Protein AF-A0A7S3KFM3-F1 (afdb_monomer_lite)

Structure (mmCIF, N/CA/C/O backbone):
data_AF-A0A7S3KFM3-F1
#
_entry.id   AF-A0A7S3KFM3-F1
#
loop_
_atom_site.group_PDB
_atom_site.id
_atom_site.type_symbol
_atom_site.label_atom_id
_atom_site.label_alt_id
_atom_site.label_comp_id
_atom_site.label_asym_id
_atom_site.label_entity_id
_atom_site.label_seq_id
_atom_site.pdbx_PDB_ins_code
_atom_site.Cartn_x
_atom_site.Cartn_y
_atom_site.Cartn_z
_atom_site.occupancy
_atom_site.B_iso_or_equiv
_atom_site.auth_seq_id
_atom_site.auth_comp_id
_atom_site.auth_asym_id
_atom_site.auth_atom_id
_atom_site.pdbx_PDB_model_num
ATOM 1 N N . GLN A 1 1 ? -9.000 -64.599 19.758 1.00 37.72 1 GLN A N 1
ATOM 2 C CA . GLN A 1 1 ? -9.741 -65.311 18.694 1.00 37.72 1 GLN A CA 1
ATOM 3 C C . GLN A 1 1 ? -9.360 -64.684 17.363 1.00 37.72 1 GLN A C 1
ATOM 5 O O . GLN A 1 1 ? -9.411 -63.468 17.264 1.00 37.72 1 GLN A O 1
ATOM 10 N N . ILE A 1 2 ? -8.899 -65.477 16.392 1.00 38.44 2 ILE A N 1
ATOM 11 C CA . ILE A 1 2 ? -8.621 -64.992 15.033 1.00 38.44 2 ILE A CA 1
ATOM 12 C C . ILE A 1 2 ? -9.955 -64.998 14.297 1.00 38.44 2 ILE A C 1
ATOM 14 O O . ILE A 1 2 ? -10.523 -66.058 14.047 1.00 38.44 2 ILE A O 1
ATOM 18 N N . THR A 1 3 ? -10.485 -63.820 14.011 1.00 42.62 3 THR A N 1
ATOM 19 C CA . THR A 1 3 ? -11.721 -63.662 13.252 1.00 42.62 3 THR A CA 1
ATOM 20 C C . THR A 1 3 ? -11.375 -63.531 11.773 1.00 42.62 3 THR A C 1
ATOM 22 O O . THR A 1 3 ? -10.834 -62.515 11.351 1.00 42.62 3 THR A O 1
ATOM 25 N N . ASN A 1 4 ? -11.715 -64.548 10.971 1.00 49.09 4 ASN A N 1
ATOM 26 C CA . ASN A 1 4 ? -11.723 -64.450 9.500 1.00 49.09 4 ASN A CA 1
ATOM 27 C C . ASN A 1 4 ? -12.881 -63.578 8.983 1.00 49.09 4 ASN A C 1
ATOM 29 O O . ASN A 1 4 ? -13.047 -63.391 7.778 1.00 49.09 4 ASN A O 1
ATOM 33 N N . THR A 1 5 ? -13.712 -63.069 9.890 1.00 48.28 5 THR A N 1
ATOM 34 C CA . THR A 1 5 ? -14.791 -62.152 9.568 1.00 48.28 5 THR A CA 1
ATOM 35 C C . THR A 1 5 ? -14.233 -60.736 9.407 1.00 48.28 5 THR A C 1
ATOM 37 O O . THR A 1 5 ? -13.485 -60.270 10.268 1.00 48.28 5 THR A O 1
ATOM 40 N N . PRO A 1 6 ? -14.575 -60.044 8.312 1.00 49.81 6 PRO A N 1
ATOM 41 C CA . PRO A 1 6 ? -14.102 -58.695 8.033 1.00 49.81 6 PRO A CA 1
ATOM 42 C C . PRO A 1 6 ? -14.558 -57.732 9.134 1.00 49.81 6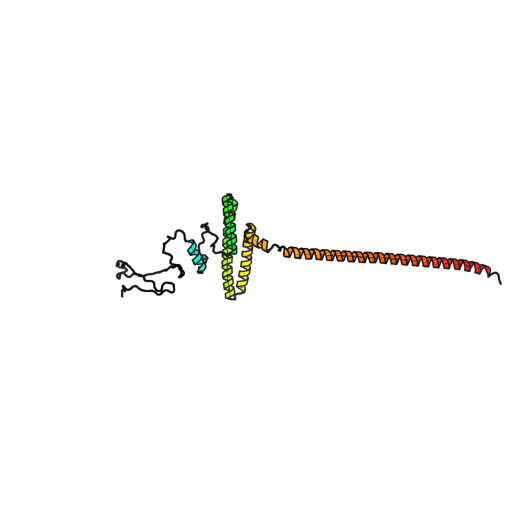 PRO A C 1
ATOM 44 O O . PRO A 1 6 ? -15.751 -57.650 9.422 1.00 49.81 6 PRO A O 1
ATOM 47 N N . ASN A 1 7 ? -13.619 -56.989 9.721 1.00 50.59 7 ASN A N 1
ATOM 48 C CA . ASN A 1 7 ? -13.944 -55.945 10.688 1.00 50.59 7 ASN A CA 1
ATOM 49 C C . ASN A 1 7 ? -14.445 -54.703 9.948 1.00 50.59 7 ASN A C 1
ATOM 51 O O . ASN A 1 7 ? -13.735 -54.140 9.114 1.00 50.59 7 ASN A O 1
ATOM 55 N N . GLN A 1 8 ? -15.678 -54.303 10.252 1.00 48.56 8 GLN A N 1
ATOM 56 C CA . GLN A 1 8 ? -16.280 -53.071 9.756 1.00 48.56 8 GLN A CA 1
ATOM 57 C C . GLN A 1 8 ? -16.021 -51.952 10.762 1.00 48.56 8 GLN A C 1
ATOM 59 O O . GLN A 1 8 ? -16.302 -52.101 11.949 1.00 48.56 8 GLN A O 1
ATOM 64 N N . ILE A 1 9 ? -15.478 -50.837 10.280 1.00 55.28 9 ILE A N 1
ATOM 65 C CA . ILE A 1 9 ? -15.282 -49.622 11.074 1.00 55.28 9 ILE A CA 1
ATOM 66 C C . ILE A 1 9 ? -16.279 -48.587 10.562 1.00 55.28 9 ILE A C 1
ATOM 68 O O . ILE A 1 9 ? -16.374 -48.363 9.353 1.00 55.28 9 ILE A O 1
ATOM 72 N N . ASN A 1 10 ? -17.038 -47.998 11.486 1.00 41.91 10 ASN A N 1
ATOM 73 C CA . ASN A 1 10 ? -18.047 -46.995 11.175 1.00 41.91 10 ASN A CA 1
ATOM 74 C C . ASN A 1 10 ? -17.361 -45.646 10.913 1.00 41.91 10 ASN A C 1
ATOM 76 O O . ASN A 1 10 ? -16.549 -45.199 11.725 1.00 41.91 10 ASN A O 1
ATOM 80 N N . THR A 1 11 ? -17.670 -45.009 9.788 1.00 47.06 11 THR A N 1
ATOM 81 C CA . THR A 1 11 ? -17.074 -43.731 9.380 1.00 47.06 11 THR A CA 1
ATOM 82 C C . THR A 1 11 ? -18.164 -42.692 9.165 1.00 47.06 11 THR A C 1
ATOM 84 O O . THR A 1 11 ? -19.173 -42.974 8.528 1.00 47.06 11 THR A O 1
ATOM 87 N N . PHE A 1 12 ? -17.961 -41.475 9.671 1.00 38.97 12 PHE A N 1
ATOM 88 C CA . PHE A 1 12 ? -18.859 -40.353 9.397 1.00 38.97 12 PHE A CA 1
ATOM 89 C C . PHE A 1 12 ? -18.529 -39.765 8.010 1.00 38.97 12 PHE A C 1
ATOM 91 O O . PHE A 1 12 ? -17.496 -39.123 7.849 1.00 38.97 12 PHE A O 1
ATOM 98 N N . GLY A 1 13 ? -19.371 -40.029 6.999 1.00 57.25 13 GLY A N 1
ATOM 99 C CA . GLY A 1 13 ? -19.191 -39.554 5.614 1.00 57.25 13 GLY A CA 1
ATOM 100 C C . GLY A 1 13 ? -19.872 -40.430 4.545 1.00 57.25 13 GLY A C 1
ATOM 101 O O . GLY A 1 13 ? -20.688 -41.287 4.870 1.00 57.25 13 GLY A O 1
ATOM 102 N N . ILE A 1 14 ? -19.523 -40.231 3.260 1.00 50.22 14 ILE A N 1
ATOM 103 C CA . ILE A 1 14 ? -20.157 -40.825 2.045 1.00 50.22 14 ILE A CA 1
ATOM 104 C C . ILE A 1 14 ? -19.898 -42.352 1.888 1.00 50.22 14 ILE A C 1
ATOM 106 O O . ILE A 1 14 ? -20.209 -42.962 0.871 1.00 50.22 14 ILE A O 1
ATOM 110 N N . GLY A 1 15 ? -19.363 -43.017 2.912 1.00 50.16 15 GLY A N 1
ATOM 111 C CA . GLY A 1 15 ? -19.266 -44.473 2.981 1.00 50.16 15 GLY A CA 1
ATOM 112 C C . GLY A 1 15 ? -19.769 -44.952 4.334 1.00 50.16 15 GLY A C 1
ATOM 113 O O . GLY A 1 15 ? -19.220 -44.568 5.363 1.00 50.16 15 GLY A O 1
ATOM 114 N N . SER A 1 16 ? -20.806 -45.790 4.349 1.00 48.00 16 SER A N 1
ATOM 115 C CA . SER A 1 16 ? -21.387 -46.296 5.602 1.00 48.00 16 SER A CA 1
ATOM 116 C C . SER A 1 16 ? -20.463 -47.278 6.337 1.00 48.00 16 SER A C 1
ATOM 118 O O . SER A 1 16 ? -20.628 -47.495 7.531 1.00 48.00 16 SER A O 1
ATOM 120 N N . TYR A 1 17 ? -19.496 -47.892 5.644 1.00 51.75 17 TYR A N 1
ATOM 121 C CA . TYR A 1 17 ? -18.486 -48.771 6.236 1.00 51.75 17 TYR A CA 1
ATOM 122 C C . TYR A 1 17 ? -17.276 -48.934 5.310 1.00 51.75 17 TYR A C 1
ATOM 124 O O . TYR A 1 17 ? -17.405 -48.953 4.086 1.00 51.75 17 TYR A O 1
ATOM 132 N N . ILE A 1 18 ? -16.100 -49.147 5.901 1.00 58.91 18 ILE A N 1
ATOM 133 C CA . ILE A 1 18 ? -14.891 -49.572 5.184 1.00 58.91 18 ILE A CA 1
ATOM 134 C C . ILE A 1 18 ? -14.640 -51.045 5.489 1.00 58.91 18 ILE A C 1
ATOM 136 O O . ILE A 1 18 ? -14.554 -51.443 6.652 1.00 58.91 18 ILE A O 1
ATOM 140 N N . LYS A 1 19 ? -14.528 -51.865 4.438 1.00 64.50 19 LYS A N 1
ATOM 141 C CA . LYS A 1 19 ? -14.243 -53.299 4.549 1.00 64.50 19 LYS A CA 1
ATOM 142 C C . LYS A 1 19 ? -12.791 -53.570 4.170 1.00 64.50 19 LYS A C 1
ATOM 144 O O . LYS A 1 19 ? -12.432 -53.508 2.999 1.00 64.50 19 LYS A O 1
ATOM 149 N N . ILE A 1 20 ? -11.975 -53.918 5.158 1.00 64.06 20 ILE A N 1
ATOM 150 C CA . ILE A 1 20 ? -10.575 -54.296 4.949 1.00 64.06 20 ILE A CA 1
ATOM 151 C C . ILE A 1 20 ? -10.497 -55.819 4.887 1.00 64.06 20 ILE A C 1
ATOM 153 O O . ILE A 1 20 ? -10.922 -56.506 5.816 1.00 64.06 20 ILE A O 1
ATOM 157 N N . 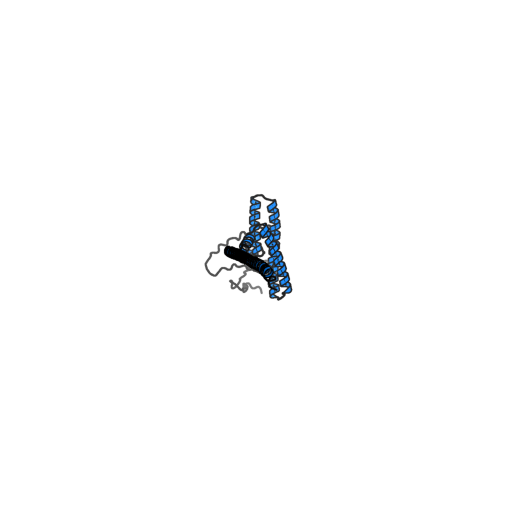VAL A 1 21 ? -9.974 -56.353 3.784 1.00 65.31 21 VAL A N 1
ATOM 158 C CA . VAL A 1 21 ? -9.780 -57.795 3.592 1.00 65.31 21 VAL A CA 1
ATOM 159 C C . VAL A 1 21 ? -8.299 -58.064 3.378 1.00 65.31 21 VAL A C 1
ATOM 161 O O . VAL A 1 21 ? -7.710 -57.600 2.405 1.00 65.31 21 VAL A O 1
ATOM 164 N N . PHE A 1 22 ? -7.696 -58.843 4.271 1.00 67.50 22 PHE A N 1
ATOM 165 C CA . PHE A 1 22 ? -6.339 -59.344 4.079 1.00 67.50 22 PHE A CA 1
ATOM 166 C C . PHE A 1 22 ? -6.397 -60.586 3.189 1.00 67.50 22 PHE A C 1
ATOM 168 O O . PHE A 1 22 ? -6.819 -61.655 3.620 1.00 67.50 22 PHE A O 1
ATOM 175 N N . THR A 1 23 ? -6.004 -60.438 1.925 1.00 66.62 23 THR A N 1
ATOM 176 C CA . THR A 1 23 ? -6.083 -61.507 0.911 1.00 66.62 23 THR A CA 1
ATOM 177 C C . THR A 1 23 ? -5.044 -62.607 1.104 1.00 66.62 23 THR A C 1
ATOM 179 O O . THR A 1 23 ? -5.186 -63.697 0.555 1.00 66.62 23 THR A O 1
ATOM 182 N N . ARG A 1 24 ? -3.990 -62.337 1.880 1.00 66.31 24 ARG A N 1
ATOM 183 C CA . ARG A 1 24 ? -2.930 -63.292 2.204 1.00 66.31 24 ARG A CA 1
ATOM 184 C C . ARG A 1 24 ? -2.600 -63.209 3.685 1.00 66.31 24 ARG A C 1
ATOM 186 O O . ARG A 1 24 ? -2.384 -62.123 4.218 1.00 66.31 24 ARG A O 1
ATOM 193 N N . GLN A 1 25 ? -2.545 -64.365 4.337 1.00 70.81 25 GLN A N 1
ATOM 194 C CA . GLN A 1 25 ? -2.096 -64.460 5.719 1.00 70.81 25 GLN A CA 1
ATOM 195 C C . GLN A 1 25 ? -0.575 -64.236 5.764 1.00 70.81 25 GLN A C 1
ATOM 197 O O . GLN A 1 25 ? 0.137 -64.818 4.941 1.00 70.81 25 GLN A O 1
ATOM 202 N N . PRO A 1 26 ? -0.050 -63.398 6.674 1.00 74.12 26 PRO A N 1
ATOM 203 C CA . PRO A 1 26 ? 1.385 -63.174 6.765 1.00 74.12 26 PRO A CA 1
ATOM 204 C C . PRO A 1 26 ? 2.098 -64.450 7.222 1.00 74.12 26 PRO A C 1
ATOM 206 O O . PRO A 1 26 ? 1.576 -65.231 8.024 1.00 74.12 26 PRO A O 1
ATOM 209 N N . SER A 1 27 ? 3.319 -64.641 6.726 1.00 76.38 27 SER A N 1
ATOM 210 C CA . SER A 1 27 ? 4.168 -65.771 7.091 1.00 76.38 27 SER A CA 1
ATOM 211 C C . SER A 1 27 ? 4.438 -65.777 8.594 1.00 76.38 27 SER A C 1
ATOM 213 O O . SER A 1 27 ? 4.819 -64.759 9.177 1.00 76.38 27 SER A O 1
ATOM 215 N N . LYS A 1 28 ? 4.258 -66.937 9.231 1.00 83.69 28 LYS A N 1
ATOM 216 C CA . LYS A 1 28 ? 4.548 -67.101 10.657 1.00 83.69 28 LYS A CA 1
ATOM 217 C C . LYS A 1 28 ? 6.047 -66.928 10.883 1.00 83.69 28 LYS A C 1
ATOM 219 O O . LYS A 1 28 ? 6.856 -67.610 10.260 1.00 83.69 28 LYS A O 1
ATOM 224 N N . THR A 1 29 ? 6.409 -66.017 11.777 1.00 81.88 29 THR A N 1
ATOM 225 C CA . THR A 1 29 ? 7.798 -65.792 12.196 1.00 81.88 29 THR A CA 1
ATOM 226 C C . THR A 1 29 ? 7.915 -65.999 13.701 1.00 81.88 29 THR A C 1
ATOM 228 O O . THR A 1 29 ? 6.911 -65.975 14.408 1.00 81.88 29 THR A O 1
ATOM 231 N N . ILE A 1 30 ? 9.138 -66.146 14.219 1.00 82.44 30 ILE A N 1
ATOM 232 C CA . ILE A 1 30 ? 9.391 -66.271 15.669 1.00 82.44 30 ILE A CA 1
ATOM 233 C C . ILE A 1 30 ? 8.818 -65.064 16.439 1.00 82.44 30 ILE A C 1
ATOM 235 O O . ILE A 1 30 ? 8.327 -65.213 17.552 1.00 82.44 30 ILE A O 1
ATOM 239 N N . LYS A 1 31 ? 8.816 -63.873 15.819 1.00 77.25 31 LYS A N 1
ATOM 240 C CA . LYS A 1 31 ? 8.268 -62.631 16.391 1.00 77.25 31 LYS A CA 1
ATOM 241 C C . LYS A 1 31 ? 6.751 -62.474 16.209 1.00 77.25 31 LYS A C 1
ATOM 243 O O . LYS A 1 31 ? 6.151 -61.635 16.866 1.00 77.25 31 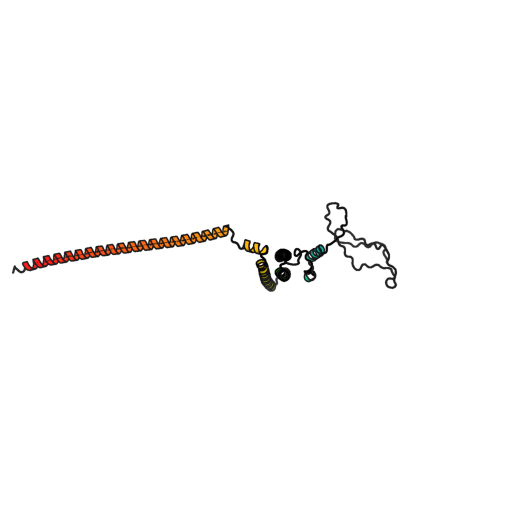LYS A O 1
ATOM 248 N N . ASN A 1 32 ? 6.131 -63.256 15.325 1.00 72.88 32 ASN A N 1
ATOM 249 C CA . ASN A 1 32 ? 4.688 -63.255 15.081 1.00 72.88 32 ASN A CA 1
ATOM 250 C C . ASN A 1 32 ? 4.192 -64.698 14.862 1.00 72.88 32 ASN A C 1
ATOM 252 O O . ASN A 1 32 ? 3.834 -65.078 13.739 1.00 72.88 32 ASN A O 1
ATOM 256 N N . PRO A 1 33 ? 4.197 -65.529 15.922 1.00 75.69 33 PRO A N 1
ATOM 257 C CA . PRO A 1 33 ? 3.875 -66.952 15.817 1.00 75.69 33 PRO A CA 1
ATOM 258 C C . PRO A 1 33 ? 2.413 -67.193 15.403 1.00 75.69 33 PRO A C 1
ATOM 260 O O . PRO A 1 33 ? 2.089 -68.223 14.812 1.00 75.69 33 PRO A O 1
ATOM 263 N N . GLY A 1 34 ? 1.534 -66.220 15.668 1.00 75.38 34 GLY A N 1
ATOM 264 C CA . GLY A 1 34 ? 0.117 -66.261 15.307 1.00 75.38 34 GLY A CA 1
ATOM 265 C C . GLY A 1 34 ? -0.206 -65.789 13.887 1.00 75.38 34 GLY A C 1
ATOM 266 O O . GLY A 1 34 ? -1.362 -65.902 13.487 1.00 75.38 34 GLY A O 1
ATOM 267 N N . GLY A 1 35 ? 0.764 -65.258 13.129 1.00 74.31 35 GLY A N 1
ATOM 268 C CA . GLY A 1 35 ? 0.503 -64.663 11.810 1.00 74.31 35 GLY A CA 1
ATOM 269 C C . GLY A 1 35 ? -0.512 -63.515 11.880 1.00 74.31 35 GLY A C 1
ATOM 270 O O . GLY A 1 35 ? -1.375 -63.388 11.013 1.00 74.31 35 GLY A O 1
ATOM 271 N N . GLN A 1 36 ? -0.461 -62.726 12.954 1.00 74.75 36 GLN A N 1
ATOM 272 C CA . GLN A 1 36 ? -1.374 -61.613 13.192 1.00 74.75 36 GLN A CA 1
ATOM 273 C C . GLN A 1 36 ? -1.032 -60.447 12.264 1.00 74.75 36 GLN A C 1
ATOM 275 O O . GLN A 1 36 ? 0.142 -60.148 12.043 1.00 74.75 36 GLN A O 1
ATOM 280 N N . VAL A 1 37 ? -2.054 -59.773 11.743 1.00 68.00 37 VAL A N 1
ATOM 281 C CA . VAL A 1 37 ? -1.893 -58.530 10.985 1.00 68.00 37 VAL A CA 1
ATOM 282 C C . VAL A 1 37 ? -2.440 -57.395 11.837 1.00 68.00 37 VAL A C 1
ATOM 284 O O . VAL A 1 37 ? -3.587 -57.452 12.275 1.00 68.00 37 VAL A O 1
ATOM 287 N N . GLY A 1 38 ? -1.613 -56.384 12.085 1.00 64.00 38 GLY A N 1
ATOM 288 C CA . GLY A 1 38 ? -2.018 -55.140 12.728 1.00 64.00 38 GLY A CA 1
ATOM 289 C C . GLY A 1 38 ? -1.938 -53.995 11.727 1.00 64.00 38 GLY A C 1
ATOM 290 O O . GLY A 1 38 ? -0.948 -53.870 11.011 1.00 64.00 38 GLY A O 1
ATOM 291 N N . LEU A 1 39 ? -2.973 -53.161 11.676 1.00 64.06 39 LEU A N 1
ATOM 292 C CA . LEU A 1 39 ? -2.930 -51.872 10.990 1.00 64.06 39 LEU A CA 1
ATOM 293 C C . LEU A 1 39 ? -2.499 -50.816 12.007 1.00 64.06 39 LEU A C 1
ATOM 295 O O . LEU A 1 39 ? -3.235 -50.548 12.951 1.00 64.06 39 LEU A O 1
ATOM 299 N N . SER A 1 40 ? -1.308 -50.242 11.833 1.00 54.44 40 SER A N 1
ATOM 300 C CA . SER A 1 40 ? -0.813 -49.161 12.698 1.00 54.44 40 SER A CA 1
ATOM 301 C C . SER A 1 40 ? -1.410 -47.801 12.331 1.00 54.44 40 SER A C 1
ATOM 303 O O . SER A 1 40 ? -1.624 -46.969 13.207 1.00 54.44 40 SER A O 1
ATOM 305 N N . LEU A 1 41 ? -1.700 -47.575 11.047 1.00 53.31 41 LEU A N 1
ATOM 306 C CA . LEU A 1 41 ? -2.315 -46.352 10.545 1.00 53.31 41 LEU A CA 1
ATOM 307 C C . LEU A 1 41 ? -3.108 -46.655 9.267 1.00 53.31 41 LEU A C 1
ATOM 309 O O . LEU A 1 41 ? -2.566 -47.225 8.323 1.00 53.31 41 LEU A O 1
ATOM 313 N N . LEU A 1 42 ? -4.375 -46.240 9.226 1.00 60.22 42 LEU A N 1
ATOM 314 C CA . LEU A 1 42 ? -5.207 -46.238 8.023 1.00 60.22 42 LEU A CA 1
ATOM 315 C C . LEU A 1 42 ? -5.642 -44.797 7.752 1.00 60.22 42 LEU A C 1
ATOM 317 O O . LEU A 1 42 ? -6.392 -44.225 8.539 1.00 60.22 42 LEU A O 1
ATOM 321 N N . ARG A 1 43 ? -5.168 -44.209 6.651 1.00 52.59 43 ARG A N 1
ATOM 322 C CA . ARG A 1 43 ? -5.649 -42.912 6.156 1.00 52.59 43 ARG A CA 1
ATOM 323 C C . ARG A 1 43 ? -6.508 -43.152 4.926 1.00 52.59 43 ARG A C 1
ATOM 325 O O . ARG A 1 43 ? -6.072 -43.825 3.997 1.00 52.59 43 ARG A O 1
ATOM 332 N N . VAL A 1 44 ? -7.724 -42.627 4.953 1.00 54.78 44 VAL A N 1
ATOM 333 C CA . VAL A 1 44 ? -8.711 -42.773 3.883 1.00 54.78 44 VAL A CA 1
ATOM 334 C C . VAL A 1 44 ? -8.913 -41.397 3.279 1.00 54.78 44 VAL A C 1
ATOM 336 O O . VAL A 1 44 ? -9.239 -40.455 3.996 1.00 54.78 44 VAL A O 1
ATOM 339 N N . TRP A 1 45 ? -8.694 -41.290 1.975 1.00 51.16 45 TRP A N 1
ATOM 340 C CA . TRP A 1 45 ? -8.863 -40.058 1.214 1.00 51.16 45 TRP A CA 1
ATOM 341 C C . TRP A 1 45 ? -10.054 -40.235 0.277 1.00 51.16 45 TRP A C 1
ATOM 343 O O . TRP A 1 45 ? -10.250 -41.321 -0.271 1.00 51.16 45 TRP A O 1
ATOM 353 N N . GLY A 1 46 ? -10.858 -39.192 0.100 1.00 48.44 46 GLY A N 1
ATOM 354 C CA . GLY A 1 46 ? -12.009 -39.218 -0.794 1.00 48.44 46 GLY A CA 1
ATOM 355 C C . GLY A 1 46 ? -12.257 -37.844 -1.396 1.00 48.44 46 GLY A C 1
ATOM 356 O O . GLY A 1 46 ? -12.050 -36.829 -0.738 1.00 48.44 46 GLY A O 1
ATOM 357 N N . GLN A 1 47 ? -12.699 -37.826 -2.649 1.00 42.94 47 GLN A N 1
ATOM 358 C CA . GLN A 1 47 ? -13.175 -36.626 -3.326 1.00 42.94 47 GLN A CA 1
ATOM 359 C C . GLN A 1 47 ? -14.691 -36.510 -3.093 1.00 42.94 47 GLN A C 1
ATOM 361 O O . GLN A 1 47 ? -15.394 -37.516 -3.240 1.00 42.94 47 GLN A O 1
ATOM 366 N N . PRO A 1 48 ? -15.234 -35.335 -2.731 1.00 45.09 48 PRO A N 1
ATOM 367 C CA . PRO A 1 48 ? -16.675 -35.145 -2.660 1.00 45.09 48 PRO A CA 1
ATOM 368 C C . PRO A 1 48 ? -17.252 -35.205 -4.078 1.00 45.09 48 PRO A C 1
ATOM 370 O O . PRO A 1 48 ? -17.237 -34.227 -4.821 1.00 45.09 48 PRO A O 1
ATOM 373 N N . LEU A 1 49 ? -17.753 -36.373 -4.470 1.00 46.72 49 LEU A N 1
ATOM 374 C CA . LEU A 1 49 ? -18.564 -36.509 -5.671 1.00 46.72 49 LEU A CA 1
ATOM 375 C C . LEU A 1 49 ? -19.981 -36.088 -5.287 1.00 46.72 49 LEU A C 1
ATOM 377 O O . LEU A 1 49 ? -20.667 -36.782 -4.536 1.00 46.72 49 LEU A O 1
ATOM 381 N N . GLY A 1 50 ? -20.402 -34.906 -5.741 1.00 41.94 50 GLY A N 1
ATOM 382 C CA . GLY A 1 50 ? -21.794 -34.487 -5.612 1.00 41.94 50 GLY A CA 1
ATOM 383 C C . GLY A 1 50 ? -22.706 -35.579 -6.175 1.00 41.94 50 GLY A C 1
ATOM 384 O O . GLY A 1 50 ? -22.398 -36.162 -7.210 1.00 41.94 50 GLY A O 1
ATOM 385 N N . TYR A 1 51 ? -23.823 -35.858 -5.500 1.00 43.53 51 TYR A N 1
ATOM 386 C CA . TYR A 1 51 ? -24.763 -36.954 -5.799 1.00 43.53 51 TYR A CA 1
ATOM 387 C C . TYR A 1 51 ? -25.404 -36.929 -7.203 1.00 43.53 51 TYR A C 1
ATOM 389 O O . TYR A 1 51 ? -26.303 -37.716 -7.485 1.00 43.53 51 TYR A O 1
ATOM 397 N N . ASN A 1 52 ? -24.959 -36.055 -8.104 1.00 44.06 52 ASN A N 1
ATOM 398 C CA . ASN A 1 52 ? -25.555 -35.859 -9.408 1.00 44.06 52 ASN A CA 1
ATOM 399 C C . ASN A 1 52 ? -24.531 -36.055 -10.530 1.00 44.06 52 ASN A C 1
ATOM 401 O O . ASN A 1 52 ? -23.651 -35.223 -10.731 1.00 44.06 52 ASN A O 1
ATOM 405 N N . LYS A 1 53 ? -24.823 -37.088 -11.332 1.00 41.12 53 LYS A N 1
ATOM 406 C CA . LYS A 1 53 ? -24.353 -37.414 -12.692 1.00 41.12 53 LYS A CA 1
ATOM 407 C C . LYS A 1 53 ? -23.258 -38.477 -12.764 1.00 41.12 53 LYS A C 1
ATOM 409 O O . LYS A 1 53 ? -22.154 -38.314 -12.264 1.00 41.12 53 LYS A O 1
ATOM 414 N N . GLY A 1 54 ? -23.613 -39.572 -13.439 1.00 44.88 54 GLY A N 1
ATOM 415 C CA . GLY A 1 54 ? -22.763 -40.724 -13.700 1.00 44.88 54 GLY A CA 1
ATOM 416 C C . GLY A 1 54 ? -21.582 -40.373 -14.594 1.00 44.88 54 GLY A C 1
ATOM 417 O O . GLY A 1 54 ? -21.667 -40.497 -15.813 1.00 44.88 54 GLY A O 1
ATOM 418 N N . LEU A 1 55 ? -20.483 -39.961 -13.970 1.00 42.06 55 LEU A N 1
ATOM 419 C CA . LEU A 1 55 ? -19.170 -39.984 -14.588 1.00 42.06 55 LEU A CA 1
ATOM 420 C C . LEU A 1 55 ? -18.583 -41.389 -14.444 1.00 42.06 55 LEU A C 1
ATOM 422 O O . LEU A 1 55 ? -18.391 -41.906 -13.344 1.00 42.06 55 LEU A O 1
ATOM 426 N N . THR A 1 56 ? -18.327 -42.012 -15.587 1.00 43.78 56 THR A N 1
ATOM 427 C CA . THR A 1 56 ? -17.474 -43.188 -15.728 1.00 43.78 56 THR A CA 1
ATOM 428 C C . THR A 1 56 ? -16.083 -42.880 -15.182 1.00 43.78 56 THR A C 1
ATOM 430 O O . THR A 1 56 ? -15.470 -41.885 -15.559 1.00 43.78 56 THR A O 1
ATOM 433 N N . ASN A 1 57 ? -15.603 -43.747 -14.287 1.00 40.97 57 ASN A N 1
ATOM 434 C CA . ASN A 1 57 ? -14.260 -43.710 -13.715 1.00 40.97 57 ASN A CA 1
ATOM 435 C C . ASN A 1 57 ? -13.203 -43.927 -14.807 1.00 40.97 57 ASN A C 1
ATOM 437 O O . ASN A 1 57 ? -12.758 -45.054 -15.023 1.00 40.97 57 ASN A O 1
ATOM 441 N N . GLU A 1 58 ? -12.764 -42.862 -15.465 1.00 39.22 58 GLU A N 1
ATOM 442 C CA . GLU A 1 58 ? -11.430 -42.846 -16.050 1.00 39.22 58 GLU A CA 1
ATOM 443 C C . GLU A 1 58 ? -10.474 -42.350 -14.969 1.00 39.22 58 GLU A C 1
ATOM 445 O O . GLU A 1 58 ? -10.459 -41.180 -14.593 1.00 39.22 58 GLU A O 1
ATOM 450 N N . ALA A 1 59 ? -9.721 -43.288 -14.394 1.00 38.59 59 ALA A N 1
ATOM 451 C CA . ALA A 1 59 ? -8.627 -42.966 -13.497 1.00 38.59 59 ALA A CA 1
ATOM 452 C C . ALA A 1 59 ? -7.546 -42.256 -14.316 1.00 38.59 59 ALA A C 1
ATOM 454 O O . ALA A 1 59 ? -6.690 -42.902 -14.919 1.00 38.59 59 ALA A O 1
ATOM 455 N N . HIS A 1 60 ? -7.596 -40.927 -14.362 1.00 36.22 60 HIS A N 1
ATOM 456 C CA . HIS A 1 60 ? -6.460 -40.156 -14.832 1.00 36.22 60 HIS A CA 1
ATOM 457 C C . HIS A 1 60 ? -5.327 -40.325 -13.810 1.00 36.22 60 HIS A C 1
ATOM 459 O O . HIS A 1 60 ? -5.518 -39.997 -12.634 1.00 36.22 60 HIS A O 1
ATOM 465 N N . PRO A 1 61 ? -4.165 -40.880 -14.199 1.00 38.50 61 PRO A N 1
ATOM 466 C CA . PRO A 1 61 ? -3.007 -40.881 -13.324 1.00 38.50 61 PRO A CA 1
ATOM 467 C C . PRO A 1 61 ? -2.643 -39.424 -13.029 1.00 38.50 61 PRO A C 1
ATOM 469 O O . PRO A 1 61 ? -2.434 -38.635 -13.948 1.00 38.50 61 PRO A O 1
ATOM 472 N N . LEU A 1 62 ? -2.611 -39.071 -11.743 1.00 40.75 62 LEU A N 1
ATOM 473 C CA . LEU A 1 62 ? -2.217 -37.751 -11.256 1.00 40.75 62 LEU A CA 1
ATOM 474 C C . LEU A 1 62 ? -0.729 -37.524 -11.560 1.00 40.75 62 LEU A C 1
ATOM 476 O O . LEU A 1 62 ? 0.140 -37.790 -10.733 1.00 40.75 62 LEU A O 1
ATOM 480 N N . GLN A 1 63 ? -0.430 -37.067 -12.771 1.00 40.12 63 GLN A N 1
ATOM 481 C CA . GLN A 1 63 ? 0.831 -36.410 -13.082 1.00 40.12 63 GLN A CA 1
ATOM 482 C C . GLN A 1 63 ? 0.723 -34.952 -12.621 1.00 40.12 63 GLN A C 1
ATOM 484 O O . GLN A 1 63 ? -0.088 -34.202 -13.152 1.00 40.12 63 GLN A O 1
ATOM 489 N N . GLY A 1 64 ? 1.531 -34.579 -11.624 1.00 42.81 64 GLY A N 1
ATOM 490 C CA . GLY A 1 64 ? 1.831 -33.176 -11.306 1.00 42.81 64 GLY A CA 1
ATOM 491 C C . GLY A 1 64 ? 0.884 -32.446 -10.346 1.00 42.81 64 GLY A C 1
ATOM 492 O O . GLY A 1 64 ? 0.540 -31.309 -10.616 1.00 42.81 64 GLY A O 1
ATOM 493 N N . GLN A 1 65 ? 0.454 -33.045 -9.228 1.00 45.31 65 GLN A N 1
ATOM 494 C CA . GLN A 1 65 ? -0.387 -32.343 -8.237 1.00 45.31 65 GLN A CA 1
ATOM 495 C C . GLN A 1 65 ? 0.201 -32.359 -6.818 1.00 45.31 65 GLN A C 1
ATOM 497 O O . GLN A 1 65 ? -0.365 -32.937 -5.892 1.00 45.31 65 GLN A O 1
ATOM 502 N N . THR A 1 66 ? 1.345 -31.706 -6.628 1.00 50.12 66 THR A N 1
ATOM 503 C CA . THR A 1 66 ? 1.747 -31.178 -5.308 1.00 50.12 66 THR A CA 1
ATOM 504 C C . THR A 1 66 ? 0.941 -29.918 -4.952 1.00 50.12 66 THR A C 1
ATOM 506 O O . THR A 1 66 ? 0.572 -29.730 -3.796 1.00 50.12 66 THR A O 1
ATOM 509 N N . GLU A 1 67 ? 0.532 -29.143 -5.959 1.00 45.56 67 GLU A N 1
ATOM 510 C CA . GLU A 1 67 ? -0.215 -27.875 -5.865 1.00 45.56 67 GLU A CA 1
ATOM 511 C C . GLU A 1 67 ? -1.549 -27.957 -5.100 1.00 45.56 67 GLU A C 1
ATOM 513 O O . GLU A 1 67 ? -1.991 -27.000 -4.463 1.00 45.56 67 GLU A O 1
ATOM 518 N N . THR A 1 68 ? -2.226 -29.107 -5.151 1.00 52.75 68 THR A N 1
ATOM 519 C CA . THR A 1 68 ? -3.555 -29.284 -4.539 1.00 52.75 68 THR A CA 1
ATOM 520 C C . THR A 1 68 ? -3.473 -29.657 -3.064 1.00 52.75 68 THR A C 1
ATOM 522 O O . THR A 1 68 ? -4.443 -29.479 -2.330 1.00 52.75 68 THR A O 1
ATOM 525 N N . VAL A 1 69 ? -2.327 -30.170 -2.616 1.00 50.81 69 VAL A N 1
ATOM 526 C CA . VAL A 1 69 ? -2.131 -30.588 -1.228 1.00 50.81 69 VAL A CA 1
ATOM 527 C C . VAL A 1 69 ? -1.956 -29.354 -0.350 1.00 50.81 69 VAL A C 1
ATOM 529 O O . VAL A 1 69 ? -2.673 -29.216 0.637 1.00 50.81 69 VAL A O 1
ATOM 532 N N . ASP A 1 70 ? -1.106 -28.408 -0.748 1.00 47.19 70 ASP A N 1
ATOM 533 C CA . ASP A 1 70 ? -0.781 -27.232 0.068 1.00 47.19 70 ASP A CA 1
ATOM 534 C C . ASP A 1 70 ? -1.976 -26.293 0.267 1.00 47.19 70 ASP A C 1
ATOM 536 O O . ASP A 1 70 ? -2.226 -25.840 1.385 1.00 47.19 70 ASP A O 1
ATOM 540 N N . LYS A 1 71 ? -2.802 -26.100 -0.769 1.00 49.75 71 LYS A N 1
ATOM 541 C CA . LYS A 1 71 ? -4.066 -25.353 -0.669 1.00 49.75 71 LYS A CA 1
ATOM 542 C C . LYS A 1 71 ? -5.007 -25.946 0.384 1.00 49.75 71 LYS A C 1
ATOM 544 O O . LYS A 1 71 ? -5.569 -25.223 1.205 1.00 49.75 71 LYS A O 1
ATOM 549 N N . VAL A 1 72 ? -5.137 -27.271 0.395 1.00 50.91 72 VAL A N 1
ATOM 550 C CA . VAL A 1 72 ? -5.987 -27.992 1.351 1.00 50.91 72 VAL A CA 1
ATOM 551 C C . VAL A 1 72 ? -5.384 -27.944 2.760 1.00 50.91 72 VAL A C 1
ATOM 553 O O . VAL A 1 72 ? -6.116 -27.808 3.736 1.00 50.91 72 VAL A O 1
ATOM 556 N N . LEU A 1 73 ? -4.054 -27.984 2.900 1.00 50.22 73 LEU A N 1
ATOM 557 C CA . LEU A 1 73 ? -3.368 -27.845 4.192 1.00 50.22 73 LEU A CA 1
ATOM 558 C C . LEU A 1 73 ? -3.556 -26.441 4.804 1.00 50.22 73 LEU A C 1
ATOM 560 O O . LEU A 1 73 ? -3.769 -26.334 6.015 1.00 50.22 73 LEU A O 1
ATOM 564 N N . ILE A 1 74 ? -3.536 -25.384 3.981 1.00 49.94 74 ILE A N 1
ATOM 565 C CA . ILE A 1 74 ? -3.794 -23.994 4.401 1.00 49.94 74 ILE A CA 1
ATOM 566 C C . ILE A 1 74 ? -5.258 -23.812 4.833 1.00 49.94 74 ILE A C 1
ATOM 568 O O . ILE A 1 74 ? -5.511 -23.258 5.904 1.00 49.94 74 ILE A O 1
ATOM 572 N N . GLU A 1 75 ? -6.222 -24.319 4.054 1.00 46.62 75 GLU A N 1
ATOM 573 C CA . GLU A 1 75 ? -7.660 -24.245 4.377 1.00 46.62 75 GLU A CA 1
ATOM 574 C C . GLU A 1 75 ? -8.034 -25.046 5.640 1.00 46.62 75 GLU A C 1
ATOM 576 O O . GLU A 1 75 ? -8.965 -24.682 6.356 1.00 46.62 75 GLU A O 1
ATOM 581 N N . MET A 1 76 ? -7.281 -26.102 5.967 1.00 40.97 76 MET A N 1
ATOM 582 C CA . MET A 1 76 ? -7.471 -26.916 7.177 1.00 40.97 76 MET A CA 1
ATOM 583 C C . MET A 1 76 ? -6.776 -26.357 8.434 1.00 40.97 76 MET A C 1
ATOM 585 O O . MET A 1 76 ? -6.775 -27.017 9.475 1.00 40.97 76 MET A O 1
ATOM 589 N N . GLY A 1 77 ? -6.196 -25.152 8.371 1.00 40.59 77 GLY A N 1
ATOM 590 C CA . GLY A 1 77 ? -5.648 -24.460 9.543 1.00 40.59 77 GLY A CA 1
ATOM 591 C C . GLY A 1 77 ? -4.286 -24.976 10.015 1.00 40.59 77 GLY A C 1
ATOM 592 O O . GLY A 1 77 ? -3.941 -24.823 11.189 1.00 40.59 77 GLY A O 1
ATOM 593 N N . ILE A 1 78 ? -3.498 -25.594 9.129 1.00 49.69 78 ILE A N 1
ATOM 594 C CA . ILE A 1 78 ? -2.135 -26.015 9.467 1.00 49.69 78 ILE A CA 1
ATOM 595 C C . ILE A 1 78 ? -1.234 -24.773 9.582 1.00 49.69 78 ILE A C 1
ATOM 597 O O . ILE A 1 78 ? -1.301 -23.888 8.725 1.00 49.69 78 ILE A O 1
ATOM 601 N N . PRO A 1 79 ? -0.382 -24.678 10.623 1.00 47.75 79 PRO A N 1
ATOM 602 C CA . PRO A 1 79 ? 0.524 -23.549 10.792 1.00 47.75 79 PRO A CA 1
ATOM 603 C C . PRO A 1 79 ? 1.424 -23.372 9.566 1.00 47.75 79 PRO A C 1
ATOM 605 O O . PRO A 1 79 ? 2.163 -24.286 9.194 1.00 47.75 79 PRO A O 1
ATOM 608 N N . LEU A 1 80 ? 1.385 -22.175 8.977 1.00 51.69 80 LEU A N 1
ATOM 609 C CA . LEU A 1 80 ? 2.113 -21.806 7.753 1.00 51.69 80 LEU A CA 1
ATOM 610 C C . LEU A 1 80 ? 3.626 -22.025 7.872 1.00 51.69 80 LEU A C 1
ATOM 612 O O . LEU A 1 80 ? 4.287 -22.331 6.889 1.00 51.69 80 LEU A O 1
ATOM 616 N N . ASN A 1 81 ? 4.153 -21.978 9.098 1.00 52.22 81 ASN A N 1
ATOM 617 C CA . ASN A 1 81 ? 5.557 -22.238 9.420 1.00 52.22 81 ASN A CA 1
ATOM 618 C C . ASN A 1 81 ? 6.040 -23.639 8.994 1.00 52.22 81 ASN A C 1
ATOM 620 O O . ASN A 1 81 ? 7.246 -23.864 8.904 1.00 52.22 81 ASN A O 1
ATOM 624 N N . ASN A 1 82 ? 5.121 -24.583 8.752 1.00 43.41 82 ASN A N 1
ATOM 625 C CA . ASN A 1 82 ? 5.440 -25.945 8.320 1.00 43.41 82 ASN A CA 1
ATOM 626 C C . ASN A 1 82 ? 5.356 -26.148 6.799 1.00 43.41 82 ASN A C 1
ATOM 628 O O . ASN A 1 82 ? 5.796 -27.193 6.316 1.00 43.41 82 ASN A O 1
ATOM 632 N N . ILE A 1 83 ? 4.815 -25.184 6.048 1.00 52.47 83 ILE A N 1
ATOM 633 C CA . ILE A 1 83 ? 4.806 -25.220 4.585 1.00 52.47 83 ILE A CA 1
ATOM 634 C C . ILE A 1 83 ? 6.125 -24.597 4.144 1.00 52.47 83 ILE A C 1
ATOM 636 O O . ILE A 1 83 ? 6.311 -23.382 4.191 1.00 52.47 83 ILE A O 1
ATOM 640 N N . LYS A 1 84 ? 7.088 -25.446 3.778 1.00 48.75 84 LYS A N 1
ATOM 641 C CA . LYS A 1 84 ? 8.340 -24.993 3.171 1.00 48.75 84 LYS A CA 1
ATOM 642 C C . LYS A 1 84 ? 8.032 -24.512 1.758 1.00 48.75 84 LYS A C 1
ATOM 644 O O . LYS A 1 84 ? 8.230 -25.261 0.811 1.00 48.75 84 LYS A O 1
ATOM 649 N N . TRP A 1 85 ? 7.540 -23.284 1.632 1.00 51.66 85 TRP A N 1
ATOM 650 C CA . TRP A 1 85 ? 7.476 -22.620 0.340 1.00 51.66 85 TRP A CA 1
ATOM 651 C C . TRP A 1 85 ? 8.909 -22.440 -0.154 1.00 51.66 85 TRP A C 1
ATOM 653 O O . TRP A 1 85 ? 9.672 -21.622 0.366 1.00 51.66 85 TRP A O 1
ATOM 663 N N . THR A 1 86 ? 9.327 -23.280 -1.088 1.00 51.28 86 THR A N 1
ATOM 664 C CA . THR A 1 86 ? 10.605 -23.124 -1.764 1.00 51.28 86 THR A CA 1
ATOM 665 C C . THR A 1 86 ? 10.444 -22.006 -2.781 1.00 51.28 86 THR A C 1
ATOM 667 O O . THR A 1 86 ? 9.708 -22.151 -3.746 1.00 51.28 86 THR A O 1
ATOM 670 N N . ASN A 1 87 ? 11.182 -20.904 -2.602 1.00 48.03 87 ASN A N 1
ATOM 671 C CA . ASN A 1 87 ? 11.349 -19.835 -3.608 1.00 48.03 87 ASN A CA 1
ATOM 672 C C . ASN A 1 87 ? 11.862 -20.344 -4.977 1.00 48.03 87 ASN A C 1
ATOM 674 O O . ASN A 1 87 ? 12.044 -19.556 -5.900 1.00 48.03 87 ASN A O 1
ATOM 678 N N . GLU A 1 88 ? 12.170 -21.636 -5.070 1.00 45.38 88 GLU A N 1
ATOM 679 C CA . GLU A 1 88 ? 12.672 -22.334 -6.245 1.00 45.38 88 GLU A CA 1
ATOM 680 C C . GLU A 1 88 ? 11.564 -22.947 -7.105 1.00 45.38 88 GLU A C 1
ATOM 682 O O . GLU A 1 88 ? 11.895 -23.400 -8.194 1.00 45.38 88 GLU A O 1
ATOM 687 N N . ASP A 1 89 ? 10.295 -22.948 -6.667 1.00 49.88 89 ASP A N 1
ATOM 688 C CA . ASP A 1 89 ? 9.177 -23.273 -7.559 1.00 49.88 89 ASP A CA 1
ATOM 689 C C . ASP A 1 89 ? 8.701 -21.985 -8.256 1.00 49.88 89 ASP A C 1
ATOM 691 O O . ASP A 1 89 ? 8.047 -21.149 -7.626 1.00 49.88 89 ASP A O 1
ATOM 695 N N . PRO A 1 90 ? 9.031 -21.788 -9.546 1.00 47.62 90 PRO A N 1
ATOM 696 C CA . PRO A 1 90 ? 8.658 -20.603 -10.318 1.00 47.62 90 PRO A CA 1
ATOM 697 C C . PRO A 1 90 ? 7.165 -20.559 -10.681 1.00 47.62 90 PRO A C 1
ATOM 699 O O . PRO A 1 90 ? 6.768 -19.731 -11.491 1.00 47.62 90 PRO A O 1
ATOM 702 N N . GLU A 1 91 ? 6.339 -21.473 -10.161 1.00 52.09 91 GLU A N 1
ATOM 703 C CA . GLU A 1 91 ? 5.032 -21.748 -10.757 1.00 52.09 91 GLU A CA 1
ATOM 704 C C . GLU A 1 91 ? 3.840 -21.006 -10.153 1.00 52.09 91 GLU A C 1
ATOM 706 O O . GLU A 1 91 ? 2.797 -21.050 -10.799 1.00 52.09 91 GLU A O 1
ATOM 711 N N . ASN A 1 92 ? 3.922 -20.292 -9.014 1.00 62.34 92 ASN A N 1
ATOM 712 C CA . ASN A 1 92 ? 2.886 -19.292 -8.675 1.00 62.34 92 ASN A CA 1
ATOM 713 C C . ASN A 1 92 ? 3.070 -18.570 -7.331 1.00 62.34 92 ASN A C 1
ATOM 715 O O . ASN A 1 92 ? 2.835 -19.161 -6.275 1.00 62.34 92 ASN A O 1
ATOM 719 N N . TYR A 1 93 ? 3.211 -17.240 -7.339 1.00 70.44 93 TYR A N 1
ATOM 720 C CA . TYR A 1 93 ? 2.829 -16.436 -6.164 1.00 70.44 93 TYR A CA 1
ATOM 721 C C . TYR A 1 93 ? 1.308 -16.435 -5.903 1.00 70.44 93 TYR A C 1
ATOM 723 O O . TYR A 1 93 ? 0.875 -16.033 -4.824 1.00 70.44 93 TYR A O 1
ATOM 731 N N . SER A 1 94 ? 0.485 -16.953 -6.826 1.00 67.19 94 SER A N 1
ATOM 732 C CA . SER A 1 94 ? -0.983 -17.039 -6.685 1.00 67.19 94 SER A CA 1
ATOM 733 C C . SER A 1 94 ? -1.475 -17.829 -5.469 1.00 67.19 94 SER A C 1
ATOM 735 O O . SER A 1 94 ? -2.619 -17.655 -5.054 1.00 67.19 94 SER A O 1
ATOM 737 N N . TYR A 1 95 ? -0.637 -18.686 -4.888 1.00 67.94 95 TYR A N 1
ATOM 738 C CA . TYR A 1 95 ? -1.001 -19.500 -3.726 1.00 67.94 95 TYR A CA 1
ATOM 739 C C . TYR A 1 95 ? -0.095 -19.252 -2.515 1.00 67.94 95 TYR A C 1
ATOM 741 O O . TYR A 1 95 ? -0.192 -19.976 -1.524 1.00 67.94 95 TYR A O 1
ATOM 749 N N . ALA A 1 96 ? 0.763 -18.229 -2.579 1.00 70.19 96 ALA A N 1
ATOM 750 C CA . ALA A 1 96 ? 1.675 -17.890 -1.498 1.00 70.19 96 ALA A CA 1
ATOM 751 C C . ALA A 1 96 ? 0.901 -17.630 -0.186 1.00 70.19 96 ALA A C 1
ATOM 753 O O . ALA A 1 96 ? -0.154 -16.979 -0.220 1.00 70.19 96 ALA A O 1
ATOM 754 N N . PRO A 1 97 ? 1.409 -18.094 0.975 1.00 76.00 97 PRO A N 1
ATOM 755 C CA . PRO A 1 97 ? 0.784 -17.918 2.285 1.00 76.00 97 PRO A CA 1
ATOM 756 C C . PRO A 1 97 ? 0.979 -16.488 2.814 1.00 76.00 97 PRO A C 1
ATOM 758 O O . PRO A 1 97 ? 1.536 -16.262 3.885 1.00 76.00 97 PRO A O 1
ATOM 761 N N . VAL A 1 98 ? 0.514 -15.516 2.038 1.00 83.19 98 VAL A N 1
ATOM 762 C CA . VAL A 1 98 ? 0.542 -14.081 2.320 1.00 83.19 98 VAL A CA 1
ATOM 763 C C . VAL A 1 98 ? -0.874 -13.516 2.254 1.00 83.19 98 VAL A C 1
ATOM 765 O O . VAL A 1 98 ? -1.801 -14.160 1.742 1.00 83.19 98 VAL A O 1
ATOM 768 N N . ASP A 1 99 ? -1.059 -12.310 2.784 1.00 85.06 99 ASP A N 1
ATOM 769 C CA . ASP A 1 99 ? -2.318 -11.589 2.639 1.00 85.06 99 ASP A CA 1
ATOM 770 C C . ASP A 1 99 ? -2.627 -11.255 1.167 1.00 85.06 99 ASP A C 1
ATOM 772 O O . ASP A 1 99 ? -1.734 -11.163 0.326 1.00 85.06 99 ASP A O 1
ATOM 776 N N . GLU A 1 100 ? -3.915 -11.083 0.860 1.00 84.56 100 GLU A N 1
ATOM 777 C CA . GLU A 1 100 ? -4.407 -10.912 -0.515 1.00 84.56 100 GLU A CA 1
ATOM 778 C C . GLU A 1 100 ? -3.746 -9.737 -1.244 1.00 84.56 100 GLU A C 1
ATOM 780 O O . GLU A 1 100 ? -3.304 -9.872 -2.381 1.00 84.56 100 GLU A O 1
ATOM 785 N N . ASP A 1 101 ? -3.619 -8.597 -0.569 1.00 87.31 101 ASP A N 1
ATOM 786 C CA . ASP A 1 101 ? -3.041 -7.388 -1.155 1.00 87.31 101 ASP A CA 1
ATOM 787 C C . ASP A 1 101 ? -1.563 -7.579 -1.510 1.00 87.31 101 ASP A C 1
ATOM 789 O O . ASP A 1 101 ? -1.111 -7.111 -2.554 1.00 87.31 101 ASP A O 1
ATOM 793 N N . THR A 1 102 ? -0.803 -8.260 -0.647 1.00 88.50 102 THR A N 1
ATOM 794 C CA . THR A 1 102 ? 0.609 -8.568 -0.906 1.00 88.50 102 THR A CA 1
ATOM 795 C C . THR A 1 102 ? 0.754 -9.593 -2.024 1.00 88.50 102 THR A C 1
ATOM 797 O O . THR A 1 102 ? 1.707 -9.536 -2.798 1.00 88.50 102 THR A O 1
ATOM 800 N N . ARG A 1 103 ? -0.212 -10.503 -2.173 1.00 88.62 103 ARG A N 1
ATOM 801 C CA . ARG A 1 103 ? -0.237 -11.450 -3.290 1.00 88.62 103 ARG A CA 1
ATOM 802 C C . ARG A 1 103 ? -0.329 -10.739 -4.636 1.00 88.62 103 ARG A C 1
ATOM 804 O O . ARG A 1 103 ? 0.409 -11.090 -5.552 1.00 88.62 103 ARG A O 1
ATOM 811 N N . VAL A 1 104 ? -1.189 -9.726 -4.743 1.00 88.94 104 VAL A N 1
ATOM 812 C CA . VAL A 1 104 ? -1.302 -8.902 -5.959 1.00 88.94 104 VAL A CA 1
ATOM 813 C C . VAL A 1 104 ? 0.038 -8.235 -6.279 1.00 88.94 104 VAL A C 1
ATOM 815 O O . VAL A 1 104 ? 0.513 -8.334 -7.410 1.00 88.94 104 VAL A O 1
ATOM 818 N N . THR A 1 105 ? 0.688 -7.638 -5.274 1.00 89.00 105 THR A N 1
ATOM 819 C CA . THR A 1 105 ? 2.022 -7.031 -5.406 1.00 89.00 105 THR A CA 1
ATOM 820 C C . THR A 1 105 ? 3.057 -8.032 -5.929 1.00 89.00 105 THR A C 1
ATOM 822 O O . THR A 1 105 ? 3.780 -7.728 -6.876 1.00 89.00 105 THR A O 1
ATOM 825 N N . LEU A 1 106 ? 3.113 -9.238 -5.354 1.00 89.56 106 LEU A N 1
ATOM 826 C CA . LEU A 1 106 ? 4.065 -10.278 -5.760 1.00 89.56 106 LEU A CA 1
ATOM 827 C C . LEU A 1 106 ? 3.846 -10.736 -7.207 1.00 89.56 106 LEU A C 1
ATOM 829 O O . LEU A 1 106 ? 4.815 -10.851 -7.953 1.00 89.56 106 LEU A O 1
ATOM 833 N N . ILE A 1 107 ? 2.591 -10.936 -7.621 1.00 88.81 107 ILE A N 1
ATOM 834 C CA . ILE A 1 107 ? 2.249 -11.316 -9.001 1.00 88.81 107 ILE A CA 1
ATOM 835 C C . ILE A 1 107 ? 2.688 -10.228 -9.993 1.00 88.81 107 ILE A C 1
ATOM 837 O O . ILE A 1 107 ? 3.198 -10.528 -11.073 1.00 88.81 107 ILE A O 1
ATOM 841 N N . ASP A 1 108 ? 2.504 -8.953 -9.655 1.00 89.56 108 ASP A N 1
ATOM 842 C CA . ASP A 1 108 ? 2.917 -7.857 -10.534 1.00 89.56 108 ASP A CA 1
ATOM 843 C C . ASP A 1 108 ? 4.442 -7.713 -10.609 1.00 89.56 108 ASP A C 1
ATOM 845 O O . ASP A 1 108 ? 4.992 -7.525 -11.698 1.00 89.56 108 ASP A O 1
ATOM 849 N N . MET A 1 109 ? 5.141 -7.886 -9.486 1.00 88.94 109 MET A N 1
ATOM 850 C CA . MET A 1 109 ? 6.605 -7.921 -9.455 1.00 88.94 109 MET A CA 1
ATOM 851 C C . MET A 1 109 ? 7.177 -9.124 -10.221 1.00 88.94 109 MET A C 1
ATOM 853 O O . MET A 1 109 ? 8.220 -9.002 -10.863 1.00 88.94 109 MET A O 1
ATOM 857 N N . GLU A 1 110 ? 6.491 -10.267 -10.218 1.00 87.62 110 GLU A N 1
ATOM 858 C CA . GLU A 1 110 ? 6.856 -11.443 -11.014 1.00 87.62 110 GLU A CA 1
ATOM 859 C C . GLU A 1 110 ? 6.747 -11.166 -12.519 1.00 87.62 110 GLU A C 1
ATOM 861 O O . GLU A 1 110 ? 7.702 -11.406 -13.256 1.00 87.62 110 GLU A O 1
ATOM 866 N N . LYS A 1 111 ? 5.669 -10.516 -12.975 1.00 89.62 111 LYS A N 1
ATOM 867 C CA . LYS A 1 111 ? 5.562 -10.068 -14.379 1.00 89.62 111 LYS A CA 1
ATOM 868 C C . LYS A 1 111 ? 6.694 -9.114 -14.770 1.00 89.62 111 LYS A C 1
ATOM 870 O O . LYS A 1 111 ? 7.145 -9.127 -15.916 1.00 89.62 111 LYS A O 1
ATOM 875 N N . LEU A 1 112 ? 7.134 -8.246 -13.855 1.00 87.81 112 LEU A N 1
ATOM 876 C CA . LEU A 1 112 ? 8.279 -7.357 -14.089 1.00 87.81 112 LEU A CA 1
ATOM 877 C C . LEU A 1 112 ? 9.595 -8.134 -14.161 1.00 87.81 112 LEU A C 1
ATOM 879 O O . LEU A 1 112 ? 10.435 -7.822 -15.003 1.00 87.81 112 LEU A O 1
ATOM 883 N N . LYS A 1 113 ? 9.756 -9.170 -13.334 1.00 86.81 113 LYS A N 1
ATOM 884 C CA . LYS A 1 113 ? 10.907 -10.077 -13.375 1.00 86.81 113 LYS A CA 1
ATOM 885 C C . LYS A 1 113 ? 10.969 -10.836 -14.699 1.00 86.81 113 LYS A C 1
ATOM 887 O O . LYS A 1 113 ? 12.043 -10.900 -15.292 1.00 86.81 113 LYS A O 1
ATOM 892 N N . ASP A 1 114 ? 9.839 -11.324 -15.205 1.00 85.56 114 ASP A N 1
ATOM 893 C CA . ASP A 1 114 ? 9.773 -11.995 -16.508 1.00 85.56 114 ASP A CA 1
ATOM 894 C C . ASP A 1 114 ? 10.145 -11.052 -17.656 1.00 85.56 114 ASP A C 1
ATOM 896 O O . ASP A 1 114 ? 10.888 -11.432 -18.562 1.00 85.56 114 ASP A O 1
ATOM 900 N N . LYS A 1 115 ? 9.690 -9.793 -17.600 1.00 88.31 115 LYS A N 1
ATOM 901 C CA . LYS A 1 115 ? 10.098 -8.756 -18.561 1.00 88.31 115 LYS A CA 1
ATOM 902 C C . LYS A 1 115 ? 11.598 -8.476 -18.486 1.00 88.31 115 LYS A C 1
ATOM 904 O O . LYS A 1 115 ? 12.243 -8.452 -19.527 1.00 88.31 115 LYS A O 1
ATOM 909 N N . ALA A 1 116 ? 12.150 -8.315 -17.282 1.00 86.56 116 ALA A N 1
ATOM 910 C CA . ALA A 1 116 ? 13.582 -8.088 -17.080 1.00 86.56 116 ALA A CA 1
ATOM 911 C C . ALA A 1 116 ? 14.426 -9.269 -17.589 1.00 86.56 116 ALA A C 1
ATOM 913 O O . ALA A 1 116 ? 15.491 -9.069 -18.171 1.00 86.56 116 ALA A O 1
ATOM 914 N N . HIS A 1 117 ? 13.925 -10.498 -17.425 1.00 83.00 117 HIS A N 1
ATOM 915 C CA . HIS A 1 117 ? 14.552 -11.695 -17.976 1.00 83.00 117 HIS A CA 1
ATOM 916 C C . HIS A 1 117 ? 14.541 -11.691 -19.511 1.00 83.00 117 HIS A C 1
ATOM 918 O O . HIS A 1 117 ? 15.569 -11.960 -20.124 1.00 83.00 117 HIS A O 1
ATOM 924 N N . GLN A 1 118 ? 13.415 -11.322 -20.134 1.00 88.88 118 GLN A N 1
ATOM 925 C CA . GLN A 1 118 ? 13.303 -11.190 -21.594 1.00 88.88 118 GLN A CA 1
ATOM 926 C C . GLN A 1 118 ? 14.217 -10.100 -22.168 1.00 88.88 118 GLN A C 1
ATOM 928 O O . GLN A 1 118 ? 14.698 -10.240 -23.290 1.00 88.88 118 GLN A O 1
ATOM 933 N N . THR A 1 119 ? 14.454 -9.018 -21.424 1.00 89.88 119 THR A N 1
ATOM 934 C CA . THR A 1 119 ? 15.351 -7.925 -21.829 1.00 89.88 119 THR A CA 1
ATOM 935 C C . THR A 1 119 ? 16.810 -8.147 -21.426 1.00 89.88 119 THR A C 1
ATOM 937 O O . THR A 1 119 ? 17.628 -7.265 -21.667 1.00 89.88 119 THR A O 1
ATOM 940 N N . GLU A 1 120 ? 17.136 -9.293 -20.815 1.00 88.81 120 GLU A N 1
ATOM 941 C CA . GLU A 1 120 ? 18.470 -9.633 -20.296 1.00 88.81 120 GLU A CA 1
ATOM 942 C C . GLU A 1 120 ? 19.050 -8.582 -19.322 1.00 88.81 120 GLU A C 1
ATOM 944 O O . GLU A 1 120 ? 20.264 -8.408 -19.209 1.00 88.81 120 GLU A O 1
ATOM 949 N N . ASP A 1 121 ? 18.185 -7.887 -18.575 1.00 87.44 121 ASP A N 1
ATOM 950 C CA . ASP A 1 121 ? 18.603 -6.934 -17.543 1.00 87.44 121 ASP A CA 1
ATOM 951 C C . ASP A 1 121 ? 18.870 -7.675 -16.225 1.00 87.44 121 ASP A C 1
ATOM 953 O O . ASP A 1 121 ? 18.015 -7.813 -15.342 1.00 87.44 121 ASP A O 1
ATOM 957 N N . TYR A 1 122 ? 20.084 -8.211 -16.112 1.00 85.94 122 TYR A N 1
ATOM 958 C CA . TYR A 1 122 ? 20.504 -9.011 -14.962 1.00 85.94 122 TYR A CA 1
ATOM 959 C C . TYR A 1 122 ? 20.620 -8.204 -13.660 1.00 85.94 122 TYR A C 1
ATOM 961 O O . TYR A 1 122 ? 20.494 -8.784 -12.577 1.00 85.94 122 TYR A O 1
ATOM 969 N N . GLU A 1 123 ? 20.842 -6.888 -13.736 1.00 87.50 123 GLU A N 1
ATOM 970 C CA . GLU A 1 123 ? 20.911 -6.028 -12.551 1.00 87.50 123 GLU A CA 1
ATOM 971 C C . GLU A 1 123 ? 19.516 -5.863 -11.942 1.00 87.50 123 GLU A C 1
ATOM 973 O O . GLU A 1 123 ? 19.314 -6.144 -10.753 1.00 87.50 123 GLU A O 1
ATOM 978 N N . MET A 1 124 ? 18.530 -5.535 -12.783 1.00 86.62 124 MET A N 1
ATOM 979 C CA . MET A 1 124 ? 17.128 -5.451 -12.379 1.00 86.62 124 MET A CA 1
ATOM 980 C C . MET A 1 124 ? 16.600 -6.802 -11.880 1.00 86.62 124 MET A C 1
ATOM 982 O O . MET A 1 124 ? 15.913 -6.852 -10.860 1.00 86.62 124 MET A O 1
ATOM 986 N N . LEU A 1 125 ? 16.972 -7.913 -12.525 1.00 84.88 125 LEU A N 1
ATOM 987 C CA . LEU A 1 125 ? 16.591 -9.263 -12.092 1.00 84.88 125 LEU A CA 1
ATOM 988 C C . LEU A 1 125 ? 17.119 -9.595 -10.683 1.00 84.88 125 LEU A C 1
ATOM 990 O O . LEU A 1 125 ? 16.400 -10.165 -9.854 1.00 84.88 125 LEU A O 1
ATOM 994 N N . HIS A 1 126 ? 18.375 -9.234 -10.392 1.00 86.44 126 HIS A N 1
ATOM 995 C CA . HIS A 1 126 ? 18.986 -9.470 -9.085 1.00 86.44 126 HIS A CA 1
ATOM 996 C C . HIS A 1 126 ? 18.344 -8.617 -7.984 1.00 86.44 126 HIS A C 1
ATOM 998 O O . HIS A 1 126 ? 18.190 -9.078 -6.848 1.00 86.44 126 HIS A O 1
ATOM 1004 N N . GLN A 1 127 ? 17.963 -7.380 -8.304 1.00 89.56 127 GLN A N 1
ATOM 1005 C CA . GLN A 1 127 ? 17.228 -6.521 -7.383 1.00 89.56 127 GLN A CA 1
ATOM 1006 C C . GLN A 1 127 ? 15.804 -7.040 -7.142 1.00 89.56 127 GLN A C 1
ATOM 1008 O O . GLN A 1 127 ? 15.450 -7.297 -5.994 1.00 89.56 127 GLN A O 1
ATOM 1013 N N . LEU A 1 128 ? 15.042 -7.327 -8.202 1.00 87.62 128 LEU A N 1
ATOM 1014 C CA . LEU A 1 128 ? 13.681 -7.867 -8.108 1.00 87.62 128 LEU A CA 1
ATOM 1015 C C . LEU A 1 128 ? 13.619 -9.168 -7.310 1.00 87.62 128 LEU A C 1
ATOM 1017 O O . LEU A 1 128 ? 12.704 -9.356 -6.520 1.00 87.62 128 LEU A O 1
ATOM 1021 N N . THR A 1 129 ? 14.601 -10.059 -7.463 1.00 85.38 129 THR A N 1
ATOM 1022 C CA . THR A 1 129 ? 14.637 -11.317 -6.698 1.00 85.38 129 THR A CA 1
ATOM 1023 C C . THR A 1 129 ? 14.824 -11.075 -5.196 1.00 85.38 129 THR A C 1
ATOM 1025 O O . THR A 1 129 ? 14.233 -11.781 -4.377 1.00 85.38 129 THR A O 1
ATOM 1028 N N . ARG A 1 130 ? 15.630 -10.075 -4.813 1.00 88.62 130 ARG A N 1
ATOM 1029 C CA . ARG A 1 130 ? 15.793 -9.682 -3.405 1.00 88.62 130 ARG A CA 1
ATOM 1030 C C . ARG A 1 130 ? 14.527 -9.024 -2.869 1.00 88.62 130 ARG A C 1
ATOM 1032 O O . ARG A 1 130 ? 14.069 -9.398 -1.791 1.00 88.62 130 ARG A O 1
ATOM 1039 N N . ASP A 1 131 ? 13.950 -8.113 -3.638 1.00 90.50 131 ASP A N 1
ATOM 1040 C CA . ASP A 1 131 ? 12.797 -7.327 -3.207 1.00 90.50 131 ASP A CA 1
ATOM 1041 C C . ASP A 1 131 ? 11.522 -8.188 -3.144 1.00 90.50 131 ASP A C 1
ATOM 1043 O O . ASP A 1 131 ? 10.775 -8.088 -2.175 1.00 90.50 131 ASP A O 1
ATOM 1047 N N . LEU A 1 132 ? 11.337 -9.146 -4.064 1.00 88.31 132 LEU A N 1
ATOM 1048 C CA . LEU A 1 132 ? 10.279 -10.169 -3.994 1.00 88.31 132 LEU A CA 1
ATOM 1049 C C . LEU A 1 132 ? 10.321 -10.956 -2.681 1.00 88.31 132 LEU A C 1
ATOM 1051 O O . LEU A 1 132 ? 9.282 -11.203 -2.071 1.00 88.31 132 LEU A O 1
ATOM 1055 N N . LYS A 1 133 ? 11.519 -11.335 -2.220 1.00 88.12 133 LYS A N 1
ATOM 1056 C CA . LYS A 1 133 ? 11.673 -12.043 -0.946 1.00 88.12 133 LYS A CA 1
ATOM 1057 C C . LYS A 1 133 ? 11.252 -11.165 0.233 1.00 88.12 133 LYS A C 1
ATOM 1059 O O . LYS A 1 133 ? 10.553 -11.641 1.120 1.00 88.12 133 LYS A O 1
ATOM 1064 N N . ILE A 1 134 ? 11.649 -9.894 0.229 1.00 89.81 134 ILE A N 1
ATOM 1065 C CA . ILE A 1 134 ? 11.280 -8.952 1.291 1.00 89.81 134 ILE A CA 1
ATOM 1066 C C . ILE A 1 134 ? 9.762 -8.756 1.324 1.00 89.81 134 ILE A C 1
ATOM 1068 O O . ILE A 1 134 ? 9.158 -8.840 2.389 1.00 89.81 134 ILE A O 1
ATOM 1072 N N . VAL A 1 135 ? 9.133 -8.547 0.166 1.00 90.75 135 VAL A N 1
ATOM 1073 C CA . VAL A 1 135 ? 7.676 -8.389 0.058 1.00 90.75 135 VAL A CA 1
ATOM 1074 C C . VAL A 1 135 ? 6.944 -9.654 0.513 1.00 90.75 135 VAL A C 1
ATOM 1076 O O . VAL A 1 135 ? 5.940 -9.560 1.216 1.00 90.75 135 VAL A O 1
ATOM 1079 N N . TYR A 1 136 ? 7.464 -10.838 0.188 1.00 89.25 136 TYR A N 1
ATOM 1080 C CA . TYR A 1 136 ? 6.921 -12.104 0.678 1.00 89.25 136 TYR A CA 1
ATOM 1081 C C . TYR A 1 136 ? 6.985 -12.206 2.210 1.00 89.25 136 TYR A C 1
ATOM 1083 O O . TYR A 1 136 ? 5.979 -12.522 2.851 1.00 89.25 136 TYR A O 1
ATOM 1091 N N . ASP A 1 137 ? 8.141 -11.896 2.802 1.00 87.44 137 ASP A N 1
ATOM 1092 C CA . ASP A 1 137 ? 8.331 -11.928 4.255 1.00 87.44 137 ASP A CA 1
ATOM 1093 C C . ASP A 1 137 ? 7.395 -10.921 4.957 1.00 87.44 137 ASP A C 1
ATOM 1095 O O . ASP A 1 137 ? 6.752 -11.269 5.953 1.00 87.44 137 ASP A O 1
ATOM 1099 N N . LEU A 1 138 ? 7.229 -9.717 4.387 1.00 91.12 138 LEU A N 1
ATOM 1100 C CA . LEU A 1 138 ? 6.262 -8.712 4.848 1.00 91.12 138 LEU A CA 1
ATOM 1101 C C . LEU A 1 138 ? 4.824 -9.249 4.813 1.00 91.12 138 LEU A C 1
ATOM 1103 O O . LEU A 1 138 ? 4.103 -9.137 5.804 1.00 91.12 138 LEU A O 1
ATOM 1107 N N . GLY A 1 139 ? 4.405 -9.860 3.701 1.00 89.75 139 GLY A N 1
ATOM 1108 C CA . GLY A 1 139 ? 3.051 -10.399 3.546 1.00 89.75 139 GLY A CA 1
ATOM 1109 C C . GLY A 1 139 ? 2.733 -11.529 4.522 1.00 89.75 139 GLY A C 1
ATOM 1110 O O . GLY A 1 139 ? 1.617 -11.626 5.040 1.00 89.75 139 GLY A O 1
ATOM 1111 N N . ASN A 1 140 ? 3.723 -12.366 4.829 1.00 87.81 140 ASN A N 1
ATOM 1112 C CA . ASN A 1 140 ? 3.580 -13.423 5.824 1.00 87.81 140 ASN A CA 1
ATOM 1113 C C . ASN A 1 140 ? 3.479 -12.840 7.249 1.00 87.81 140 ASN A C 1
ATOM 1115 O O . ASN A 1 140 ? 2.620 -13.254 8.031 1.00 87.81 140 ASN A O 1
ATOM 1119 N N . GLU A 1 141 ? 4.299 -11.838 7.595 1.00 90.25 141 GLU A N 1
ATOM 1120 C CA . GLU A 1 141 ? 4.200 -11.140 8.889 1.00 90.25 141 GLU A CA 1
ATOM 1121 C C . GLU A 1 141 ? 2.830 -10.456 9.045 1.00 90.25 141 GLU A C 1
ATOM 1123 O O . GLU A 1 141 ? 2.176 -10.624 10.076 1.00 90.25 141 GLU A O 1
ATOM 1128 N N . ILE A 1 142 ? 2.341 -9.772 8.004 1.00 91.69 142 ILE A N 1
ATOM 1129 C CA . ILE A 1 142 ? 1.009 -9.147 7.982 1.00 91.69 142 ILE A CA 1
ATOM 1130 C C . ILE A 1 142 ? -0.089 -10.191 8.208 1.00 91.69 142 ILE A C 1
ATOM 1132 O O . ILE A 1 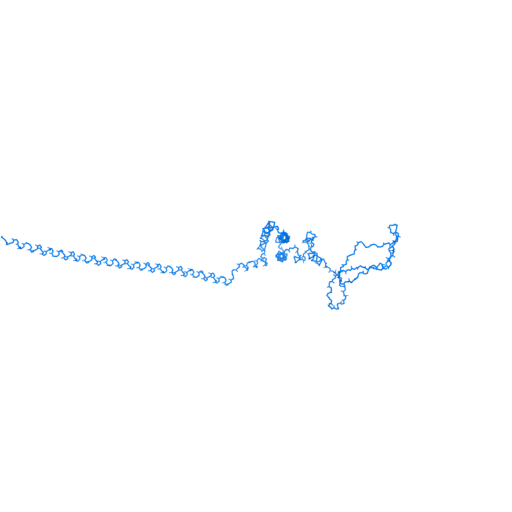142 ? -0.977 -9.980 9.038 1.00 91.69 142 ILE A O 1
ATOM 1136 N N . LEU A 1 143 ? -0.041 -11.325 7.503 1.00 89.19 143 LEU A N 1
ATOM 1137 C CA . LEU A 1 143 ? -1.040 -12.384 7.641 1.00 89.19 143 LEU A CA 1
ATOM 1138 C C . LEU A 1 143 ? -1.071 -12.963 9.064 1.00 89.19 143 LEU A C 1
ATOM 1140 O O . LEU A 1 143 ? -2.150 -13.161 9.629 1.00 89.19 143 LEU A O 1
ATOM 1144 N N . ASN A 1 144 ? 0.098 -13.196 9.662 1.00 87.69 144 ASN A N 1
ATOM 1145 C CA . ASN A 1 144 ? 0.200 -13.693 11.033 1.00 87.69 144 ASN A CA 1
ATOM 1146 C C . ASN A 1 144 ? -0.314 -12.665 12.049 1.00 87.69 144 ASN A C 1
ATOM 1148 O O . ASN A 1 144 ? -1.106 -13.015 12.921 1.00 87.69 144 ASN A O 1
ATOM 1152 N N . LEU A 1 145 ? 0.041 -11.388 11.892 1.00 91.69 145 LEU A N 1
ATOM 1153 C CA . LEU A 1 145 ? -0.450 -10.322 12.764 1.00 91.69 145 LEU A CA 1
ATOM 1154 C C . LEU A 1 145 ? -1.963 -10.105 12.639 1.00 91.69 145 LEU A C 1
ATOM 1156 O O . LEU A 1 145 ? -2.610 -9.819 13.643 1.00 91.69 145 LEU A O 1
ATOM 1160 N N . LYS A 1 146 ? -2.561 -10.278 11.451 1.00 89.06 146 LYS A N 1
ATOM 1161 C CA . LYS A 1 146 ? -4.028 -10.239 11.283 1.00 89.06 146 LYS A CA 1
ATOM 1162 C C . LYS A 1 146 ? -4.710 -11.349 12.092 1.00 89.06 146 LYS A C 1
ATOM 1164 O O . LYS A 1 146 ? -5.662 -11.069 12.817 1.00 89.06 146 LYS A O 1
ATOM 1169 N N . ARG A 1 147 ? -4.179 -12.576 12.051 1.00 86.75 147 ARG A N 1
ATOM 1170 C CA . ARG A 1 147 ? -4.677 -13.704 12.866 1.00 86.75 147 ARG A CA 1
ATOM 1171 C C . ARG A 1 147 ? -4.497 -13.457 14.365 1.00 86.75 147 ARG A C 1
ATOM 1173 O O . ARG A 1 147 ? -5.412 -13.699 15.150 1.00 86.75 147 ARG A O 1
ATOM 1180 N N . ASP A 1 148 ? -3.342 -12.933 14.765 1.00 85.94 148 ASP A N 1
ATOM 1181 C CA . ASP A 1 148 ? -3.072 -12.595 16.164 1.00 85.94 148 ASP A CA 1
ATOM 1182 C C . ASP A 1 148 ? -3.972 -11.460 16.667 1.00 85.94 148 ASP A C 1
ATOM 1184 O O . ASP A 1 148 ? -4.373 -11.470 17.832 1.00 85.94 148 ASP A O 1
ATOM 1188 N N . LEU A 1 149 ? -4.328 -10.503 15.804 1.00 88.94 149 LEU A N 1
ATOM 1189 C CA . LEU A 1 149 ? -5.274 -9.433 16.114 1.00 88.94 149 LEU A CA 1
ATOM 1190 C C . LEU A 1 149 ? -6.684 -9.981 16.338 1.00 88.94 149 LEU A C 1
ATOM 1192 O O . LEU A 1 149 ? -7.324 -9.603 17.319 1.00 88.94 149 LEU A O 1
ATOM 1196 N N . GLU A 1 150 ? -7.157 -10.885 15.476 1.00 85.50 150 GLU A N 1
ATOM 1197 C CA . GLU A 1 150 ? -8.443 -11.570 15.663 1.00 85.50 150 GLU A CA 1
ATOM 1198 C C . GLU A 1 150 ? -8.472 -12.320 16.998 1.00 85.50 150 GLU A C 1
ATOM 1200 O O . GLU A 1 150 ? -9.427 -12.206 17.769 1.00 85.50 150 GLU A O 1
ATOM 1205 N N . PHE A 1 151 ? -7.386 -13.021 17.324 1.00 85.50 151 PHE A N 1
ATOM 1206 C CA . PHE A 1 151 ? -7.261 -13.753 18.578 1.00 85.50 151 PHE A CA 1
ATOM 1207 C C . PHE A 1 151 ? -7.187 -12.839 19.810 1.00 85.50 151 PHE A C 1
ATOM 1209 O O . PHE A 1 151 ? -7.834 -13.116 20.821 1.00 85.50 151 PHE A O 1
ATOM 1216 N N . ALA A 1 152 ? -6.420 -11.747 19.745 1.00 85.88 152 ALA A N 1
ATOM 1217 C CA . ALA A 1 152 ? -6.324 -10.763 20.823 1.00 85.88 152 ALA A CA 1
ATOM 1218 C C . ALA A 1 152 ? -7.668 -10.059 21.054 1.00 85.88 152 ALA A C 1
ATOM 1220 O O . ALA A 1 152 ? -8.087 -9.896 22.199 1.00 85.88 152 ALA A O 1
ATOM 1221 N N . SER A 1 153 ? -8.380 -9.725 19.973 1.00 84.00 153 SER A N 1
ATOM 1222 C CA . SER A 1 153 ? -9.725 -9.152 20.034 1.00 84.00 153 SER A CA 1
ATOM 1223 C C . SER A 1 153 ? -10.733 -10.128 20.643 1.00 84.00 153 SER A C 1
ATOM 1225 O O . SER A 1 153 ? -11.546 -9.716 21.463 1.00 84.00 153 SER A O 1
ATOM 1227 N N . ALA A 1 154 ? -10.674 -11.414 20.284 1.00 87.75 154 ALA A N 1
ATOM 1228 C CA . ALA A 1 154 ? -11.551 -12.444 20.845 1.00 87.75 154 ALA A CA 1
ATOM 1229 C C . ALA A 1 154 ? -11.289 -12.711 22.339 1.00 87.75 154 ALA A C 1
ATOM 1231 O O . ALA A 1 154 ? -12.184 -13.147 23.057 1.00 87.75 154 ALA A O 1
ATOM 1232 N N . LYS A 1 155 ? -10.063 -12.450 22.805 1.00 92.44 155 LYS A N 1
ATOM 1233 C CA . LYS A 1 155 ? -9.660 -12.550 24.215 1.00 92.44 155 LYS A CA 1
ATOM 1234 C C . LYS A 1 155 ? -9.851 -11.262 25.019 1.00 92.44 155 LYS A C 1
ATOM 1236 O O . LYS A 1 155 ? -9.494 -11.254 26.193 1.00 92.44 155 LYS A O 1
ATOM 1241 N N . GLU A 1 156 ? -10.368 -10.202 24.398 1.00 91.38 156 GLU A N 1
ATOM 1242 C CA . GLU A 1 156 ? -10.535 -8.871 25.003 1.00 91.38 156 GLU A CA 1
ATOM 1243 C C . GLU A 1 156 ? -9.220 -8.253 25.532 1.00 91.38 156 GLU A C 1
ATOM 1245 O O . GLU A 1 156 ? -9.223 -7.366 26.386 1.00 91.38 156 GLU A O 1
ATOM 1250 N N . ASP A 1 157 ? -8.069 -8.676 24.996 1.0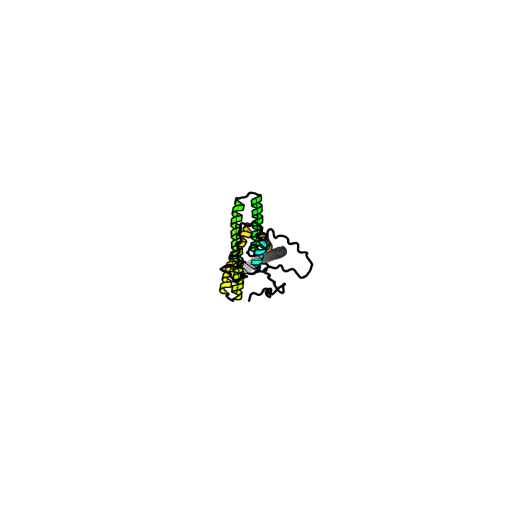0 92.38 157 ASP A N 1
ATOM 1251 C CA . ASP A 1 157 ? -6.765 -8.092 25.325 1.00 92.38 157 ASP A CA 1
ATOM 1252 C C . ASP A 1 157 ? -6.497 -6.870 24.433 1.00 92.38 157 ASP A C 1
ATOM 1254 O O . ASP A 1 157 ? -5.792 -6.922 23.418 1.00 92.38 157 ASP A O 1
ATOM 1258 N N . PHE A 1 158 ? -7.123 -5.749 24.798 1.00 92.25 158 PHE A N 1
ATOM 1259 C CA . PHE A 1 158 ? -7.095 -4.525 23.995 1.00 92.25 158 PHE A CA 1
ATOM 1260 C C . PHE A 1 158 ? -5.706 -3.891 23.895 1.00 92.25 158 PHE A C 1
ATOM 1262 O O . PHE A 1 158 ? -5.384 -3.304 22.863 1.00 92.25 158 PHE A O 1
ATOM 1269 N N . ASN A 1 159 ? -4.864 -4.026 24.924 1.00 93.56 159 ASN A N 1
ATOM 1270 C CA . ASN A 1 159 ? -3.511 -3.466 24.899 1.00 93.56 159 ASN A CA 1
ATOM 1271 C C . ASN A 1 159 ? -2.673 -4.154 23.819 1.00 93.56 159 ASN A C 1
ATOM 1273 O O . ASN A 1 159 ? -2.098 -3.484 22.959 1.00 93.56 159 ASN A O 1
ATOM 1277 N N . LYS A 1 160 ? -2.701 -5.491 23.789 1.00 92.81 160 LYS A N 1
ATOM 1278 C CA . LYS A 1 160 ? -2.020 -6.270 22.755 1.00 92.81 160 LYS A CA 1
ATOM 1279 C C . LYS A 1 160 ? -2.604 -6.013 21.362 1.00 92.81 160 LYS A C 1
ATOM 1281 O O . LYS A 1 160 ? -1.859 -5.893 20.392 1.00 92.81 160 LYS A O 1
ATOM 1286 N N . ALA A 1 161 ? -3.925 -5.874 21.249 1.00 89.94 161 ALA A N 1
ATOM 1287 C CA . ALA A 1 161 ? -4.571 -5.560 19.974 1.00 89.94 161 ALA A CA 1
ATOM 1288 C C . ALA A 1 161 ? -4.127 -4.196 19.403 1.00 89.94 161 ALA A C 1
ATOM 1290 O O . ALA A 1 161 ? -3.937 -4.067 18.192 1.00 89.94 161 ALA A O 1
ATOM 1291 N N . ILE A 1 162 ? -3.920 -3.185 20.257 1.00 92.88 162 ILE A N 1
ATOM 1292 C CA . ILE A 1 162 ? -3.415 -1.865 19.842 1.00 92.88 162 ILE A CA 1
ATOM 1293 C C . ILE A 1 162 ? -1.974 -1.965 19.329 1.00 92.88 162 ILE A C 1
ATOM 1295 O O . ILE A 1 162 ? -1.661 -1.394 18.282 1.00 92.88 162 ILE A O 1
ATOM 1299 N N . GLU A 1 163 ? -1.106 -2.705 20.023 1.00 94.69 163 GLU A N 1
ATOM 1300 C CA . GLU A 1 163 ? 0.280 -2.930 19.589 1.00 94.69 163 GLU A CA 1
ATOM 1301 C C . GLU A 1 163 ? 0.336 -3.619 18.222 1.00 94.69 163 GLU A C 1
ATOM 1303 O O . GLU A 1 163 ? 1.008 -3.129 17.309 1.00 94.69 163 GLU A O 1
ATOM 1308 N N . ILE A 1 164 ? -0.442 -4.693 18.046 1.00 92.94 164 ILE A N 1
ATOM 1309 C CA . ILE A 1 164 ? -0.536 -5.422 16.777 1.00 92.94 164 ILE A CA 1
ATOM 1310 C C . ILE A 1 164 ? -1.041 -4.503 15.660 1.00 92.94 164 ILE A C 1
ATOM 1312 O O . ILE A 1 164 ? -0.483 -4.498 14.564 1.00 92.94 164 ILE A O 1
ATOM 1316 N N . ARG A 1 165 ? -2.052 -3.670 15.928 1.00 92.56 165 ARG A N 1
ATOM 1317 C CA . ARG A 1 165 ? -2.597 -2.733 14.935 1.00 92.56 165 ARG A CA 1
ATOM 1318 C C . ARG A 1 165 ? -1.579 -1.676 14.502 1.00 92.56 165 ARG A C 1
ATOM 1320 O O . ARG A 1 165 ? -1.514 -1.337 13.321 1.00 92.56 165 ARG A O 1
ATOM 1327 N N . ASN A 1 166 ? -0.782 -1.160 15.435 1.00 94.56 166 ASN A N 1
ATOM 1328 C CA . ASN A 1 166 ? 0.283 -0.209 15.116 1.00 94.56 166 ASN A CA 1
ATOM 1329 C C . ASN A 1 166 ? 1.378 -0.863 14.268 1.00 94.56 166 ASN A C 1
ATOM 1331 O O . ASN A 1 166 ? 1.850 -0.247 13.312 1.00 94.56 166 ASN A O 1
ATOM 1335 N N . ARG A 1 167 ? 1.743 -2.114 14.579 1.00 94.50 167 ARG A N 1
ATOM 1336 C CA . ARG A 1 167 ? 2.714 -2.881 13.792 1.00 94.50 167 ARG A CA 1
ATOM 1337 C C . ARG A 1 167 ? 2.192 -3.196 12.389 1.00 94.50 167 ARG A C 1
ATOM 1339 O O . ARG A 1 167 ? 2.917 -2.966 11.427 1.00 94.50 167 ARG A O 1
ATOM 1346 N N . LEU A 1 168 ? 0.933 -3.621 12.262 1.00 93.12 168 LEU A N 1
ATOM 1347 C CA . LEU A 1 168 ? 0.275 -3.841 10.969 1.00 93.12 168 LEU A CA 1
ATOM 1348 C C . LEU A 1 168 ? 0.345 -2.595 10.088 1.00 93.12 168 LEU A C 1
ATOM 1350 O O . LEU A 1 168 ? 0.788 -2.677 8.950 1.00 93.12 168 LEU A O 1
ATOM 1354 N N . LYS A 1 169 ? 0.020 -1.424 10.645 1.00 94.12 169 LYS A N 1
ATOM 1355 C CA . LYS A 1 169 ? 0.083 -0.159 9.906 1.00 94.12 169 LYS A CA 1
ATOM 1356 C C . LYS A 1 169 ? 1.492 0.161 9.393 1.00 94.12 169 LYS A C 1
ATOM 1358 O O . LYS A 1 169 ? 1.626 0.739 8.320 1.00 94.12 169 LYS A O 1
ATOM 1363 N N . GLN A 1 170 ? 2.538 -0.173 10.151 1.00 94.81 170 GLN A N 1
ATOM 1364 C CA . GLN A 1 170 ? 3.923 0.032 9.713 1.00 94.81 170 GLN A CA 1
ATOM 1365 C C . GLN A 1 170 ? 4.292 -0.902 8.558 1.00 94.81 170 GLN A C 1
ATOM 1367 O O . GLN A 1 170 ? 4.849 -0.439 7.568 1.00 94.81 170 GLN A O 1
ATOM 1372 N N . LEU A 1 171 ? 3.947 -2.187 8.659 1.00 93.94 171 LEU A N 1
ATOM 1373 C CA . LEU A 1 171 ? 4.238 -3.172 7.613 1.00 93.94 171 LEU A CA 1
ATOM 1374 C C . LEU A 1 171 ? 3.452 -2.895 6.328 1.00 93.94 171 LEU A C 1
ATOM 1376 O O . LEU A 1 171 ? 4.007 -2.984 5.238 1.00 93.94 171 LEU A O 1
ATOM 1380 N N . GLU A 1 172 ? 2.186 -2.492 6.447 1.00 92.56 172 GLU A N 1
ATOM 1381 C CA . GLU A 1 172 ? 1.368 -2.064 5.307 1.00 92.56 172 GLU A CA 1
ATOM 1382 C C . GLU A 1 172 ? 1.991 -0.845 4.608 1.00 92.56 172 GLU A C 1
ATOM 1384 O O . GLU A 1 172 ? 2.071 -0.821 3.384 1.00 92.56 172 GLU A O 1
ATOM 1389 N N . GLN A 1 173 ? 2.522 0.122 5.368 1.00 93.06 173 GLN A N 1
ATOM 1390 C CA . GLN A 1 173 ? 3.250 1.265 4.805 1.00 93.06 173 GLN A CA 1
ATOM 1391 C C . GLN A 1 173 ? 4.573 0.870 4.144 1.00 93.06 173 GLN A C 1
ATOM 1393 O O . GLN A 1 173 ? 4.966 1.484 3.155 1.00 93.06 173 GLN A O 1
ATOM 1398 N N . GLU A 1 174 ? 5.298 -0.105 4.692 1.00 93.25 174 GLU A N 1
ATOM 1399 C CA . GLU A 1 174 ? 6.521 -0.616 4.068 1.00 93.25 174 GLU A CA 1
ATOM 1400 C C . GLU A 1 174 ? 6.213 -1.329 2.753 1.00 93.25 174 GLU A C 1
ATOM 1402 O O . GLU A 1 174 ? 6.885 -1.076 1.756 1.00 93.25 174 GLU A O 1
ATOM 1407 N N . ARG A 1 175 ? 5.147 -2.129 2.715 1.00 92.81 175 ARG A N 1
ATOM 1408 C CA . ARG A 1 175 ? 4.629 -2.750 1.494 1.00 92.81 175 ARG A CA 1
ATOM 1409 C C . ARG A 1 175 ? 4.215 -1.699 0.458 1.00 92.81 175 ARG A C 1
ATOM 1411 O O . ARG A 1 175 ? 4.670 -1.774 -0.678 1.00 92.81 175 ARG A O 1
ATOM 1418 N N . ASP A 1 176 ? 3.460 -0.669 0.859 1.00 91.00 176 ASP A N 1
ATOM 1419 C CA . ASP A 1 176 ? 3.052 0.444 -0.019 1.00 91.00 176 ASP A CA 1
ATOM 1420 C C . ASP A 1 176 ? 4.250 1.136 -0.703 1.00 91.00 176 ASP A C 1
ATOM 1422 O O . ASP A 1 176 ? 4.115 1.661 -1.809 1.00 91.00 176 ASP A O 1
ATOM 1426 N N . ARG A 1 177 ? 5.440 1.140 -0.080 1.00 92.19 177 ARG A N 1
ATOM 1427 C CA . ARG A 1 177 ? 6.661 1.676 -0.709 1.00 92.19 177 ARG A CA 1
ATOM 1428 C C . ARG A 1 177 ? 7.136 0.823 -1.878 1.00 92.19 177 ARG A C 1
ATOM 1430 O O . ARG A 1 177 ? 7.598 1.393 -2.860 1.00 92.19 177 ARG A O 1
ATOM 1437 N N . TYR A 1 178 ? 7.033 -0.502 -1.787 1.00 92.25 178 TYR A N 1
ATOM 1438 C CA . TYR A 1 178 ? 7.381 -1.397 -2.894 1.00 92.25 178 TYR A CA 1
ATOM 1439 C C . TYR A 1 178 ? 6.356 -1.307 -4.020 1.00 92.25 178 TYR A C 1
ATOM 1441 O O . TYR A 1 178 ? 6.734 -1.256 -5.187 1.00 92.25 178 TYR A O 1
ATOM 1449 N N . ASP A 1 179 ? 5.076 -1.186 -3.675 1.00 89.31 179 ASP A N 1
ATOM 1450 C CA . ASP A 1 179 ? 4.028 -0.934 -4.663 1.00 89.31 179 ASP A CA 1
ATOM 1451 C C . ASP A 1 179 ? 4.262 0.375 -5.425 1.00 89.31 179 ASP A C 1
ATOM 1453 O O . ASP A 1 179 ? 4.125 0.410 -6.645 1.00 89.31 179 ASP A O 1
ATOM 1457 N N . ALA A 1 180 ? 4.690 1.432 -4.728 1.00 89.44 180 ALA A N 1
ATOM 1458 C CA . ALA A 1 180 ? 5.076 2.691 -5.358 1.00 89.44 180 ALA A CA 1
ATOM 1459 C C . ALA A 1 180 ? 6.372 2.588 -6.179 1.00 89.44 180 ALA A C 1
ATOM 1461 O O . ALA A 1 180 ? 6.484 3.239 -7.213 1.00 89.44 180 ALA A O 1
ATOM 1462 N N . LEU A 1 181 ? 7.351 1.795 -5.731 1.00 91.25 181 LEU A N 1
ATOM 1463 C CA . LEU A 1 181 ? 8.631 1.613 -6.425 1.00 91.25 181 LEU A CA 1
ATOM 1464 C C . LEU A 1 181 ? 8.459 0.907 -7.774 1.00 91.25 181 LEU A C 1
ATOM 1466 O O . LEU A 1 181 ? 9.155 1.239 -8.731 1.00 91.25 181 LEU A O 1
ATOM 1470 N N . TYR A 1 182 ? 7.548 -0.063 -7.833 1.00 90.00 182 TYR A N 1
ATOM 1471 C CA . TYR A 1 182 ? 7.319 -0.903 -9.008 1.00 90.00 182 TYR A CA 1
ATOM 1472 C C . TYR A 1 182 ? 6.041 -0.570 -9.775 1.00 90.00 182 TYR A C 1
ATOM 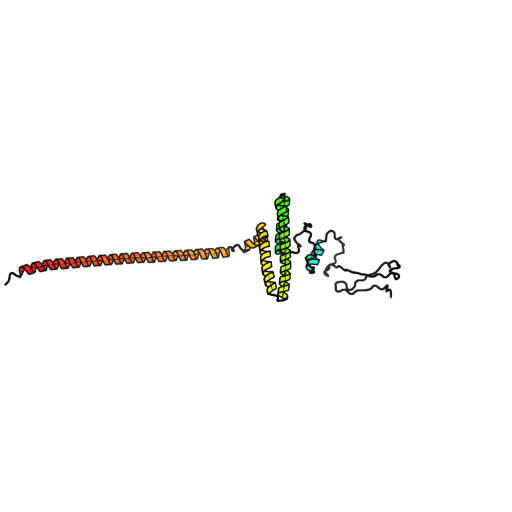1474 O O . TYR A 1 182 ? 5.731 -1.261 -10.742 1.00 90.00 182 TYR A O 1
ATOM 1482 N N . GLU A 1 183 ? 5.321 0.473 -9.354 1.00 87.38 183 GLU A N 1
ATOM 1483 C CA . GLU A 1 183 ? 4.064 0.921 -9.960 1.00 87.38 183 GLU A CA 1
ATOM 1484 C C . GLU A 1 183 ? 3.079 -0.244 -10.162 1.00 87.38 183 GLU A C 1
ATOM 1486 O O . GLU A 1 183 ? 2.547 -0.470 -11.247 1.00 87.38 183 GLU A O 1
ATOM 1491 N N . THR A 1 184 ? 2.871 -1.033 -9.106 1.00 88.44 184 THR A N 1
ATOM 1492 C CA . THR A 1 184 ? 1.992 -2.211 -9.149 1.00 88.44 184 THR A CA 1
ATOM 1493 C C . THR A 1 184 ? 0.529 -1.800 -9.337 1.00 88.44 184 THR A C 1
ATOM 1495 O O . THR A 1 184 ? 0.141 -0.659 -9.066 1.00 88.44 184 THR A O 1
ATOM 1498 N N . SER A 1 185 ? -0.333 -2.746 -9.719 1.00 86.25 185 SER A N 1
ATOM 1499 C CA . SER A 1 185 ? -1.767 -2.478 -9.924 1.00 86.25 185 SER A CA 1
ATOM 1500 C C . SER A 1 185 ? -2.422 -1.873 -8.673 1.00 86.25 185 SER A C 1
ATOM 1502 O O . SER A 1 185 ? -3.282 -0.998 -8.764 1.00 86.25 185 SER A O 1
ATOM 1504 N N . ARG A 1 186 ? -1.968 -2.271 -7.474 1.00 86.50 186 ARG A N 1
ATOM 1505 C CA . ARG A 1 186 ? -2.474 -1.710 -6.212 1.00 86.50 186 ARG A CA 1
ATOM 1506 C C . ARG A 1 186 ? -2.078 -0.245 -6.024 1.00 86.50 186 ARG A C 1
ATOM 1508 O O . ARG A 1 186 ? -2.864 0.539 -5.492 1.00 86.50 186 ARG A O 1
ATOM 1515 N N . TYR A 1 187 ? -0.879 0.140 -6.456 1.00 86.06 187 TYR A N 1
ATOM 1516 C CA . TYR A 1 187 ? -0.450 1.536 -6.431 1.00 86.06 187 TYR A CA 1
ATOM 1517 C C . TYR A 1 187 ? -1.289 2.399 -7.377 1.00 86.06 187 TYR A C 1
ATOM 1519 O O . TYR A 1 187 ? -1.703 3.500 -7.002 1.00 86.06 187 TYR A O 1
ATOM 1527 N N . GLU A 1 188 ? -1.604 1.887 -8.569 1.00 81.94 188 GLU A N 1
ATOM 1528 C CA . GLU A 1 188 ? -2.510 2.566 -9.496 1.00 81.94 188 GLU A CA 1
ATOM 1529 C C . GLU A 1 188 ? -3.882 2.805 -8.854 1.00 81.94 188 GLU A C 1
ATOM 1531 O O . GLU A 1 188 ? -4.371 3.938 -8.864 1.00 81.94 188 GLU A O 1
ATOM 1536 N N . ASP A 1 189 ? -4.455 1.790 -8.202 1.00 81.19 189 ASP A N 1
ATOM 1537 C CA . ASP A 1 189 ? -5.722 1.914 -7.475 1.00 81.19 189 ASP A CA 1
ATOM 1538 C C . ASP A 1 189 ? -5.644 2.948 -6.342 1.00 81.19 189 ASP A C 1
ATOM 1540 O O . ASP A 1 189 ? -6.533 3.797 -6.206 1.00 81.19 189 ASP A O 1
ATOM 1544 N N . MET A 1 190 ? -4.556 2.951 -5.563 1.00 79.00 190 MET A N 1
ATOM 1545 C CA . MET A 1 190 ? -4.322 3.951 -4.514 1.00 79.00 190 MET A CA 1
ATOM 1546 C C . MET A 1 190 ? -4.270 5.374 -5.081 1.00 79.00 190 MET A C 1
ATOM 1548 O O . MET A 1 190 ? -4.881 6.290 -4.518 1.00 79.00 190 MET A O 1
ATOM 1552 N N . ILE A 1 191 ? -3.590 5.581 -6.212 1.00 77.69 191 ILE A N 1
ATOM 1553 C CA . ILE A 1 191 ? -3.558 6.883 -6.887 1.00 77.69 191 ILE A CA 1
ATOM 1554 C C . ILE A 1 191 ? -4.944 7.254 -7.410 1.00 77.69 191 ILE A C 1
ATOM 1556 O O . ILE A 1 191 ? -5.354 8.411 -7.290 1.00 77.69 191 ILE A O 1
ATOM 1560 N N . VAL A 1 192 ? -5.667 6.314 -8.018 1.00 69.25 192 VAL A N 1
ATOM 1561 C CA . VAL A 1 192 ? -6.996 6.563 -8.588 1.00 69.25 192 VAL A CA 1
ATOM 1562 C C . VAL A 1 192 ? -7.984 6.965 -7.494 1.00 69.25 192 VAL A C 1
ATOM 1564 O O . VAL A 1 192 ? -8.731 7.923 -7.695 1.00 69.25 192 VAL A O 1
ATOM 1567 N N . MET A 1 193 ? -7.936 6.330 -6.320 1.00 62.16 193 MET A N 1
ATOM 1568 C CA . MET A 1 193 ? -8.760 6.721 -5.171 1.00 62.16 193 MET A CA 1
ATOM 1569 C C . MET A 1 193 ? -8.335 8.061 -4.554 1.00 62.16 193 MET A C 1
ATOM 1571 O O . MET A 1 193 ? -9.185 8.817 -4.083 1.00 62.16 193 MET A O 1
ATOM 1575 N N . ALA A 1 194 ? -7.040 8.392 -4.580 1.00 62.69 194 ALA A N 1
ATOM 1576 C CA . ALA A 1 194 ? -6.530 9.678 -4.102 1.00 62.69 194 ALA A CA 1
ATOM 1577 C C . ALA A 1 194 ? -6.783 10.836 -5.085 1.00 62.69 194 ALA A C 1
ATOM 1579 O O . ALA A 1 194 ? -6.761 12.008 -4.694 1.00 62.69 194 ALA A O 1
ATOM 1580 N N . ARG A 1 195 ? -7.028 10.547 -6.370 1.00 64.69 195 ARG A N 1
ATOM 1581 C CA . ARG A 1 195 ? -7.358 11.570 -7.365 1.00 64.69 195 ARG A CA 1
ATOM 1582 C C . ARG A 1 195 ? -8.765 12.102 -7.081 1.00 64.69 195 ARG A C 1
ATOM 1584 O O . ARG A 1 195 ? -9.731 11.346 -7.161 1.00 64.69 195 ARG A O 1
ATOM 1591 N N . PRO A 1 196 ? -8.924 13.420 -6.843 1.00 65.19 196 PRO A N 1
ATOM 1592 C CA . PRO A 1 196 ? -10.244 13.991 -6.658 1.00 65.19 196 PRO A CA 1
ATOM 1593 C C . PRO A 1 196 ? -11.076 13.711 -7.902 1.00 65.19 196 PRO A C 1
ATOM 1595 O O . PRO A 1 196 ? -10.639 14.002 -9.027 1.00 65.19 196 PRO A O 1
ATOM 1598 N N . THR A 1 197 ? -12.269 13.165 -7.688 1.00 72.50 197 THR A N 1
ATOM 1599 C CA . THR A 1 197 ? -13.215 12.884 -8.767 1.00 72.50 197 THR A CA 1
ATOM 1600 C C . THR A 1 197 ? -13.468 14.152 -9.581 1.00 72.50 197 THR A C 1
ATOM 1602 O O . THR A 1 197 ? -13.370 15.281 -9.089 1.00 72.50 197 THR A O 1
ATOM 1605 N N . SER A 1 198 ? -13.833 13.990 -10.852 1.00 71.69 198 SER A N 1
ATOM 1606 C CA . SER A 1 198 ? -14.185 15.122 -11.718 1.00 71.69 198 SER A CA 1
ATOM 1607 C C . SER A 1 198 ? -15.282 16.007 -11.100 1.00 71.69 198 SER A C 1
ATOM 1609 O O . SER A 1 198 ? -15.264 17.225 -11.279 1.00 71.69 198 SER A O 1
ATOM 1611 N N . ALA A 1 199 ? -16.183 15.418 -10.307 1.00 70.25 199 ALA A N 1
ATOM 1612 C CA . ALA A 1 199 ? -17.183 16.123 -9.512 1.00 70.25 199 ALA A CA 1
ATOM 1613 C C . ALA A 1 199 ? -16.566 16.952 -8.367 1.00 70.25 199 ALA A C 1
ATOM 1615 O O . ALA A 1 199 ? -16.881 18.136 -8.242 1.00 70.25 199 ALA A O 1
ATOM 1616 N N . GLN A 1 200 ? -15.644 16.382 -7.583 1.00 73.62 200 GLN A N 1
ATOM 1617 C CA . GLN A 1 200 ? -14.940 17.099 -6.509 1.00 73.62 200 GLN A CA 1
ATOM 1618 C C . GLN A 1 200 ? -14.085 18.254 -7.046 1.00 73.62 200 GLN A C 1
ATOM 1620 O O . GLN A 1 200 ? -14.115 19.345 -6.482 1.00 73.62 200 GLN A O 1
ATOM 1625 N N . ARG A 1 201 ? -13.398 18.075 -8.185 1.00 75.75 201 ARG A N 1
ATOM 1626 C CA . ARG A 1 201 ? -12.650 19.173 -8.833 1.00 75.75 201 ARG A CA 1
ATOM 1627 C C . ARG A 1 201 ? -13.560 20.314 -9.282 1.00 75.75 201 ARG A C 1
ATOM 1629 O O . ARG A 1 201 ? -13.193 21.477 -9.157 1.00 75.75 201 ARG A O 1
ATOM 1636 N N . ARG A 1 202 ? -14.751 19.999 -9.801 1.00 75.06 202 ARG A N 1
ATOM 1637 C CA . ARG A 1 202 ? -15.742 21.016 -10.193 1.00 75.06 202 ARG A CA 1
ATOM 1638 C C . ARG A 1 202 ? -16.278 21.781 -8.985 1.00 75.06 202 ARG A C 1
ATOM 1640 O O . ARG A 1 202 ? -16.495 22.981 -9.100 1.00 75.06 202 ARG A O 1
ATOM 1647 N N . LEU A 1 203 ? -16.477 21.107 -7.853 1.00 79.00 203 LEU A N 1
ATOM 1648 C CA . LEU A 1 203 ? -16.905 21.748 -6.610 1.00 79.00 203 LEU A CA 1
ATOM 1649 C C . LEU A 1 203 ? -15.820 22.687 -6.062 1.00 79.00 203 LEU A C 1
ATOM 1651 O O . LEU A 1 203 ? -16.117 23.838 -5.761 1.00 79.00 203 LEU A O 1
ATOM 1655 N N . ALA A 1 204 ? -14.566 22.224 -6.008 1.00 81.06 204 ALA A N 1
ATOM 1656 C CA . ALA A 1 204 ? -13.431 23.033 -5.564 1.00 81.06 204 ALA A CA 1
ATOM 1657 C C . ALA A 1 204 ? -13.251 24.281 -6.440 1.00 81.06 204 ALA A C 1
ATOM 1659 O O . ALA A 1 204 ? -13.140 25.388 -5.926 1.00 81.06 204 ALA A O 1
ATOM 1660 N N . LYS A 1 205 ? -13.348 24.122 -7.767 1.00 83.00 205 LYS A N 1
ATOM 1661 C CA . LYS A 1 205 ? -13.279 25.248 -8.703 1.00 83.00 205 LYS A CA 1
ATOM 1662 C C . LYS A 1 205 ? -14.412 26.258 -8.495 1.00 83.00 205 LYS A C 1
ATOM 1664 O O . LYS A 1 205 ? -14.163 27.454 -8.517 1.00 83.00 205 LYS A O 1
ATOM 1669 N N . LYS A 1 206 ? -15.647 25.795 -8.261 1.00 85.69 206 LYS A N 1
ATOM 1670 C CA . LYS A 1 206 ? -16.769 26.695 -7.948 1.00 85.69 206 LYS A CA 1
ATOM 1671 C C . LYS A 1 206 ? -16.528 27.489 -6.665 1.00 85.69 206 LYS A C 1
ATOM 1673 O O . LYS A 1 206 ? -16.810 28.678 -6.652 1.00 85.69 206 LYS A O 1
ATOM 1678 N N . LEU A 1 207 ? -15.992 26.853 -5.624 1.00 86.25 207 LEU A N 1
ATOM 1679 C CA . LEU A 1 207 ? -15.653 27.528 -4.369 1.00 86.25 207 LEU A CA 1
ATOM 1680 C C . LEU A 1 207 ? -14.558 28.585 -4.568 1.00 86.25 207 LEU A C 1
ATOM 1682 O O . LEU A 1 207 ? -14.709 29.706 -4.092 1.00 86.25 207 LEU A O 1
ATOM 1686 N N . GLU A 1 208 ? -13.505 28.270 -5.326 1.00 86.56 208 GLU A N 1
ATOM 1687 C CA . GLU A 1 208 ? -12.454 29.239 -5.666 1.00 86.56 208 GLU A CA 1
ATOM 1688 C C . GLU A 1 208 ? -12.993 30.419 -6.491 1.00 86.56 208 GLU A C 1
ATOM 1690 O O . GLU A 1 208 ? -12.642 31.575 -6.240 1.00 86.56 208 GLU A O 1
ATOM 1695 N N . ASP A 1 209 ? -13.865 30.146 -7.465 1.00 89.25 209 ASP A N 1
ATOM 1696 C CA . ASP A 1 209 ? -14.492 31.174 -8.297 1.00 89.25 209 ASP A CA 1
ATOM 1697 C C . ASP A 1 209 ? -15.447 32.061 -7.465 1.00 89.25 209 ASP A C 1
ATOM 1699 O O . ASP A 1 209 ? -15.468 33.283 -7.637 1.00 89.25 209 ASP A O 1
ATOM 1703 N N . GLU A 1 210 ? -16.186 31.485 -6.510 1.00 87.06 210 GLU A N 1
ATOM 1704 C CA . GLU A 1 210 ? -17.043 32.218 -5.567 1.00 87.06 210 GLU A CA 1
ATOM 1705 C C . GLU A 1 210 ? -16.235 33.081 -4.585 1.00 87.06 210 GLU A C 1
ATOM 1707 O O . GLU A 1 210 ? -16.606 34.230 -4.328 1.00 87.06 210 GLU A O 1
ATOM 1712 N N . GLU A 1 211 ? -15.114 32.582 -4.057 1.00 85.38 211 GLU A N 1
ATOM 1713 C CA . GLU A 1 211 ? -14.217 33.368 -3.202 1.00 85.38 211 GLU A CA 1
ATOM 1714 C C . GLU A 1 211 ? -13.580 34.533 -3.961 1.00 85.38 211 GLU A C 1
ATOM 1716 O O . GLU A 1 211 ? -13.546 35.659 -3.452 1.00 85.38 211 GLU A O 1
ATOM 1721 N N . ARG A 1 212 ? -13.141 34.306 -5.205 1.00 88.12 212 ARG A N 1
ATOM 1722 C CA . ARG A 1 212 ? -12.639 35.378 -6.077 1.00 88.12 212 ARG A CA 1
ATOM 1723 C C . ARG A 1 212 ? -13.708 36.428 -6.346 1.00 88.12 212 ARG A C 1
ATOM 1725 O O . ARG A 1 212 ? -13.423 37.618 -6.216 1.00 88.12 212 ARG A O 1
ATOM 1732 N N . ALA A 1 213 ? -14.934 36.008 -6.651 1.00 89.19 213 ALA A N 1
ATOM 1733 C CA . ALA A 1 213 ? -16.049 36.924 -6.869 1.00 89.19 213 ALA A CA 1
ATOM 1734 C C . ALA A 1 213 ? -16.372 37.751 -5.612 1.00 89.19 213 ALA A C 1
ATOM 1736 O O . ALA A 1 213 ? -16.613 38.955 -5.711 1.00 89.19 213 ALA A O 1
ATOM 1737 N N . ARG A 1 214 ? -16.321 37.145 -4.416 1.00 88.69 214 ARG A N 1
ATOM 1738 C CA . ARG A 1 214 ? -16.501 37.862 -3.140 1.00 88.69 214 ARG A CA 1
ATOM 1739 C C . ARG A 1 214 ? -15.395 38.883 -2.889 1.00 88.69 214 ARG A C 1
ATOM 1741 O O . ARG A 1 214 ? -15.688 40.016 -2.510 1.00 88.69 214 ARG A O 1
ATOM 1748 N N . LEU A 1 215 ? -14.139 38.508 -3.121 1.00 87.81 215 LEU A N 1
ATOM 1749 C CA . LEU A 1 215 ? -12.994 39.410 -2.979 1.00 87.81 215 LEU A CA 1
ATOM 1750 C C . LEU A 1 215 ? -13.077 40.590 -3.953 1.00 87.81 215 LEU A C 1
ATOM 1752 O O . LEU A 1 215 ? -12.826 41.732 -3.564 1.00 87.81 215 LEU A O 1
ATOM 1756 N N . GLU A 1 216 ? -13.468 40.343 -5.202 1.00 87.94 216 GLU A N 1
ATOM 1757 C CA . GLU A 1 216 ? -13.636 41.396 -6.203 1.00 87.94 216 GLU A CA 1
ATOM 1758 C C . GLU A 1 216 ? -14.812 42.324 -5.868 1.00 87.94 216 GLU A C 1
ATOM 1760 O O . GLU A 1 216 ? -14.677 43.545 -5.964 1.00 87.94 216 GLU A O 1
ATOM 1765 N N . ALA A 1 217 ? -15.936 41.779 -5.392 1.00 88.38 217 ALA A N 1
ATOM 1766 C CA . ALA A 1 217 ? -17.071 42.574 -4.926 1.00 88.38 217 ALA A CA 1
ATOM 1767 C C . ALA A 1 217 ? -16.683 43.493 -3.756 1.00 88.38 217 ALA A C 1
ATOM 1769 O O . ALA A 1 217 ? -17.045 44.669 -3.748 1.00 88.38 217 ALA A O 1
ATOM 1770 N N . LEU A 1 218 ? -15.881 42.990 -2.815 1.00 87.31 218 LEU A N 1
ATOM 1771 C CA . LEU A 1 218 ? -15.404 43.766 -1.671 1.00 87.31 218 LEU A CA 1
ATOM 1772 C C . LEU A 1 218 ? -14.413 44.866 -2.088 1.00 87.31 218 LEU A C 1
ATOM 1774 O O . LEU A 1 218 ? -14.436 45.960 -1.524 1.00 87.31 218 LEU A O 1
ATOM 1778 N N . ARG A 1 219 ? -13.576 44.624 -3.109 1.00 87.44 219 ARG A N 1
ATOM 1779 C CA . ARG A 1 219 ? -12.729 45.675 -3.708 1.00 87.44 219 ARG A CA 1
ATOM 1780 C C . ARG A 1 219 ? -13.569 46.751 -4.388 1.00 87.44 219 ARG A C 1
ATOM 1782 O O . ARG A 1 219 ? -13.362 47.926 -4.107 1.00 87.44 219 ARG A O 1
ATOM 1789 N N . ARG A 1 220 ? -14.555 46.358 -5.199 1.00 86.31 220 ARG A N 1
ATOM 1790 C CA . ARG A 1 220 ? -15.469 47.301 -5.864 1.00 86.31 220 ARG A CA 1
ATOM 1791 C C . ARG A 1 220 ? -16.280 48.122 -4.863 1.00 86.31 220 ARG A C 1
ATOM 1793 O O . ARG A 1 220 ? -16.534 49.294 -5.113 1.00 86.31 220 ARG A O 1
ATOM 1800 N N . GLN A 1 221 ? -16.673 47.538 -3.732 1.00 85.25 221 GLN A N 1
ATOM 1801 C CA . GLN A 1 221 ? -17.357 48.270 -2.668 1.00 85.25 221 GLN A CA 1
ATOM 1802 C C . GLN A 1 221 ? -16.440 49.324 -2.035 1.00 85.25 221 GLN A C 1
ATOM 1804 O O . GLN A 1 221 ? -16.826 50.485 -1.944 1.00 85.25 221 GLN A O 1
ATOM 1809 N N . LYS A 1 222 ? -15.204 48.952 -1.679 1.00 86.88 222 LYS A N 1
ATOM 1810 C CA . LYS A 1 222 ? -14.221 49.898 -1.129 1.00 86.88 222 LYS A CA 1
ATOM 1811 C C . LYS A 1 222 ? -13.868 51.022 -2.101 1.00 86.88 222 LYS A C 1
ATOM 1813 O O . LYS A 1 222 ? -13.660 52.150 -1.670 1.00 86.88 222 LYS A O 1
ATOM 1818 N N . GLU A 1 223 ? -13.798 50.732 -3.398 1.00 84.06 223 GLU A N 1
ATOM 1819 C CA . GLU A 1 223 ? -13.565 51.751 -4.426 1.00 84.06 223 GLU A CA 1
ATOM 1820 C C . GLU A 1 223 ? -14.724 52.750 -4.508 1.00 84.06 223 GLU A C 1
ATOM 1822 O O . GLU A 1 223 ? -14.469 53.951 -4.540 1.00 84.06 223 GLU A O 1
ATOM 1827 N N . ARG A 1 224 ? -15.979 52.281 -4.446 1.00 83.00 224 ARG A N 1
ATOM 1828 C CA . ARG A 1 224 ? -17.159 53.162 -4.403 1.00 83.00 224 ARG A CA 1
ATOM 1829 C C . ARG A 1 224 ? -17.197 54.019 -3.142 1.00 83.00 224 ARG A C 1
ATOM 1831 O O . ARG A 1 224 ? -17.423 55.218 -3.239 1.00 83.00 224 ARG A O 1
ATOM 1838 N N . GLU A 1 225 ? -16.922 53.434 -1.978 1.00 84.38 225 GLU A N 1
ATOM 1839 C CA . GLU A 1 225 ? -16.862 54.176 -0.710 1.00 84.38 225 GLU A CA 1
ATOM 1840 C C . GLU A 1 225 ? -15.750 55.242 -0.736 1.00 84.38 225 GLU A C 1
ATOM 1842 O O . GLU A 1 225 ? -15.962 56.379 -0.316 1.00 84.38 225 GLU A O 1
ATOM 1847 N N . ALA A 1 226 ? -14.581 54.919 -1.301 1.00 85.62 226 ALA A N 1
ATOM 1848 C CA . ALA A 1 226 ? -13.484 55.872 -1.459 1.00 85.62 226 ALA A CA 1
ATOM 1849 C C . ALA A 1 226 ? -13.799 56.984 -2.478 1.00 85.62 226 ALA A C 1
ATOM 1851 O O . ALA A 1 226 ? -13.370 58.127 -2.305 1.00 85.62 226 ALA A O 1
ATOM 1852 N N . GLU A 1 227 ? -14.531 56.671 -3.548 1.00 84.38 227 GLU A N 1
ATOM 1853 C CA . GLU A 1 227 ? -14.985 57.653 -4.536 1.00 84.38 227 GLU A CA 1
ATOM 1854 C C . GLU A 1 227 ? -16.036 58.603 -3.943 1.00 84.38 227 GLU A C 1
ATOM 1856 O O . GLU A 1 227 ? -15.920 59.821 -4.095 1.00 84.38 227 GLU A O 1
ATOM 1861 N N . GLU A 1 228 ? -16.998 58.076 -3.181 1.00 83.25 228 GLU A N 1
ATOM 1862 C CA . GLU A 1 228 ? -17.974 58.875 -2.434 1.00 83.25 228 GLU A CA 1
ATOM 1863 C C . GLU A 1 228 ? -17.300 59.780 -1.393 1.00 83.25 228 GLU A C 1
ATOM 1865 O O . GLU A 1 228 ? -17.662 60.953 -1.266 1.00 83.25 228 GLU A O 1
ATOM 1870 N N . GLU A 1 229 ? -16.272 59.289 -0.693 1.00 83.75 229 GLU A N 1
ATOM 1871 C CA . GLU A 1 229 ? -15.498 60.102 0.248 1.00 83.75 229 GLU A CA 1
ATOM 1872 C C . GLU A 1 229 ? -14.753 61.244 -0.462 1.00 83.75 229 GLU A C 1
ATOM 1874 O O . GLU A 1 229 ? -14.754 62.383 0.015 1.00 83.75 229 GLU A O 1
ATOM 1879 N N . ARG A 1 230 ? -14.160 60.982 -1.635 1.00 83.81 230 ARG A N 1
ATOM 1880 C CA . ARG A 1 230 ? -13.516 62.021 -2.459 1.00 83.81 230 ARG A CA 1
ATOM 1881 C C . ARG A 1 230 ? -14.516 63.078 -2.920 1.00 83.81 230 ARG A C 1
ATOM 1883 O O . ARG A 1 230 ? -14.236 64.269 -2.793 1.00 83.81 230 ARG A O 1
ATOM 1890 N N . LEU A 1 231 ? -15.686 62.657 -3.398 1.00 84.75 231 LEU A N 1
ATOM 1891 C CA . LEU A 1 231 ? -16.776 63.554 -3.793 1.00 84.75 231 LEU A CA 1
ATOM 1892 C C . LEU A 1 231 ? -17.272 64.403 -2.619 1.00 84.75 231 LEU A C 1
ATOM 1894 O O . LEU A 1 231 ? -17.538 65.594 -2.790 1.00 84.75 231 LEU A O 1
ATOM 1898 N N . ARG A 1 232 ? -17.371 63.822 -1.420 1.00 83.81 232 ARG A N 1
ATOM 1899 C CA . ARG A 1 232 ? -17.761 64.553 -0.211 1.00 83.81 232 ARG A CA 1
ATOM 1900 C C . ARG A 1 232 ? -16.733 65.618 0.165 1.00 83.81 232 ARG A C 1
ATOM 1902 O O . ARG A 1 232 ? -17.122 66.756 0.413 1.00 83.81 232 ARG A O 1
ATOM 1909 N N . ARG A 1 233 ? -15.439 65.280 0.155 1.00 81.75 233 ARG A N 1
ATOM 1910 C CA . ARG A 1 233 ? -14.359 66.244 0.432 1.00 81.75 233 ARG A CA 1
ATOM 1911 C C . ARG A 1 233 ? -14.366 67.403 -0.564 1.00 81.75 233 ARG A C 1
ATOM 1913 O O . ARG A 1 233 ? -14.242 68.548 -0.146 1.00 81.75 233 ARG A O 1
ATOM 1920 N N . LEU A 1 234 ? -14.590 67.115 -1.847 1.00 83.06 234 LEU A N 1
ATOM 1921 C CA . LEU A 1 234 ? -14.680 68.142 -2.885 1.00 83.06 234 LEU A CA 1
ATOM 1922 C C . LEU A 1 234 ? -15.852 69.110 -2.634 1.00 83.06 234 LEU A C 1
ATOM 1924 O O . LEU A 1 234 ? -15.668 70.321 -2.691 1.00 83.06 234 LEU A O 1
ATOM 1928 N N . ARG A 1 235 ? -17.038 68.596 -2.270 1.00 82.19 235 ARG A N 1
ATOM 1929 C CA . ARG A 1 235 ? -18.196 69.444 -1.916 1.00 82.19 235 ARG A CA 1
ATOM 1930 C C . ARG A 1 235 ? -17.945 70.295 -0.670 1.00 82.19 235 ARG A C 1
ATOM 1932 O O . ARG A 1 235 ? -18.331 71.459 -0.646 1.00 82.19 235 ARG A O 1
ATOM 1939 N N . GLU A 1 236 ? -17.303 69.734 0.354 1.00 83.06 236 GLU A N 1
ATOM 1940 C CA . GLU A 1 236 ? -16.948 70.476 1.572 1.00 83.06 236 GLU A CA 1
ATOM 1941 C C . GLU A 1 236 ? -15.921 71.590 1.286 1.00 83.06 236 GLU A C 1
ATOM 1943 O O . GLU A 1 236 ? -15.974 72.657 1.903 1.00 83.06 236 GLU A O 1
ATOM 1948 N N . GLU A 1 237 ? -14.991 71.375 0.351 1.00 82.56 237 GLU A N 1
ATOM 1949 C CA . GLU A 1 237 ? -14.049 72.403 -0.106 1.00 82.56 237 GLU A CA 1
ATOM 1950 C C . GLU A 1 237 ? -14.741 73.508 -0.917 1.00 82.56 237 GLU A C 1
ATOM 1952 O O . GLU A 1 237 ? -14.518 74.688 -0.635 1.00 82.56 237 GLU A O 1
ATOM 1957 N N . GLU A 1 238 ? -15.638 73.154 -1.843 1.00 82.75 238 GLU A N 1
ATOM 1958 C CA . GLU A 1 238 ? -16.444 74.122 -2.601 1.00 82.75 238 GLU A CA 1
ATOM 1959 C C . GLU A 1 238 ? -17.329 74.979 -1.680 1.00 82.75 238 GLU A C 1
ATOM 1961 O O . GLU A 1 238 ? -17.417 76.200 -1.843 1.00 82.75 238 GLU A O 1
ATOM 1966 N N . GLU A 1 239 ? -17.958 74.376 -0.666 1.00 80.62 239 GLU A N 1
ATOM 1967 C CA . GLU A 1 239 ? -18.780 75.096 0.311 1.00 80.62 239 GLU A CA 1
ATOM 1968 C C . GLU A 1 239 ? -17.939 76.053 1.172 1.00 80.62 239 GLU A C 1
ATOM 1970 O O . GLU A 1 239 ? -18.313 77.214 1.371 1.00 80.62 239 GLU A O 1
ATOM 1975 N N . LYS A 1 240 ? -16.750 75.619 1.614 1.00 82.81 240 LYS A N 1
ATOM 1976 C CA . LYS A 1 240 ? -15.792 76.487 2.321 1.00 82.81 240 LYS A CA 1
ATOM 1977 C C . LYS A 1 240 ? -15.324 77.653 1.456 1.00 82.81 240 LYS A C 1
ATOM 1979 O O . LYS A 1 240 ? -15.174 78.764 1.969 1.00 82.81 240 LYS A O 1
ATOM 1984 N N . GLU A 1 241 ? -15.090 77.434 0.164 1.00 80.38 241 GLU A N 1
ATOM 1985 C CA . GLU A 1 241 ? -14.694 78.505 -0.752 1.00 80.38 241 GLU A CA 1
ATOM 1986 C C . GLU A 1 241 ? -15.829 79.520 -0.956 1.00 80.38 241 GLU A C 1
ATOM 1988 O O . GLU A 1 241 ? -15.588 80.731 -0.940 1.00 80.38 241 GLU A O 1
ATOM 1993 N N . ARG A 1 242 ? -17.080 79.052 -1.064 1.00 78.69 242 ARG A N 1
ATOM 1994 C CA . ARG A 1 242 ? -18.259 79.931 -1.125 1.00 78.69 242 ARG A CA 1
ATOM 1995 C C . ARG A 1 242 ? -18.398 80.793 0.128 1.00 78.69 242 ARG A C 1
ATOM 1997 O O . ARG A 1 242 ? -18.553 82.006 0.003 1.00 78.69 242 ARG A O 1
ATOM 2004 N N . LEU A 1 243 ? -18.265 80.200 1.315 1.00 79.00 243 LEU A N 1
ATOM 2005 C CA . LEU A 1 243 ? -18.314 80.935 2.584 1.00 79.00 243 LEU A CA 1
ATOM 2006 C C . LEU A 1 243 ? -17.189 81.976 2.693 1.00 79.00 243 LEU A C 1
ATOM 2008 O O . LEU A 1 243 ? -17.426 83.089 3.162 1.00 79.00 243 LEU A O 1
ATOM 2012 N N . ARG A 1 244 ? -15.978 81.662 2.207 1.00 80.00 244 ARG A N 1
ATOM 2013 C CA . ARG A 1 244 ? -14.868 82.631 2.153 1.00 80.00 244 ARG A CA 1
ATOM 2014 C C . ARG A 1 244 ? -15.173 83.809 1.231 1.00 80.00 244 ARG A C 1
ATOM 2016 O O . ARG A 1 244 ? -14.936 84.948 1.629 1.00 80.00 244 ARG A O 1
ATOM 2023 N N . LYS A 1 245 ? -15.728 83.560 0.040 1.00 77.56 245 LYS A N 1
ATOM 2024 C CA . LYS A 1 245 ? -16.142 84.630 -0.887 1.00 77.56 245 LYS A CA 1
ATOM 2025 C C . LYS A 1 245 ? -17.228 85.516 -0.275 1.00 77.56 245 LYS A C 1
ATOM 2027 O O . LYS A 1 245 ? -17.115 86.738 -0.334 1.00 77.56 245 LYS A O 1
ATOM 2032 N N . GLU A 1 246 ? -18.227 84.929 0.385 1.00 76.44 246 GLU A N 1
ATOM 2033 C CA . GLU A 1 246 ? -19.265 85.692 1.091 1.00 76.44 246 GLU A CA 1
ATOM 2034 C C . GLU A 1 246 ? -18.695 86.530 2.248 1.00 76.44 246 GLU A C 1
ATOM 2036 O O . GLU A 1 246 ? -19.103 87.680 2.450 1.00 76.44 246 GLU A O 1
ATOM 2041 N N . GLU A 1 247 ? -17.724 86.003 2.998 1.00 78.06 247 GLU A N 1
ATOM 2042 C CA . GLU A 1 247 ? -17.078 86.743 4.083 1.00 78.06 247 GLU A CA 1
ATOM 2043 C C . GLU A 1 247 ? -16.207 87.899 3.562 1.00 78.06 247 GLU A C 1
ATOM 2045 O O . GLU A 1 247 ? -16.229 88.998 4.133 1.00 78.06 247 GLU A O 1
ATOM 2050 N N . GLU A 1 248 ? -15.475 87.691 2.465 1.00 77.38 248 GLU A N 1
ATOM 2051 C CA . GLU A 1 248 ? -14.724 88.750 1.787 1.00 77.38 248 GLU A CA 1
ATOM 2052 C C . GLU A 1 248 ? -15.647 89.849 1.256 1.00 77.38 248 GLU A C 1
ATOM 2054 O O . GLU A 1 248 ? -15.384 91.034 1.485 1.00 77.38 248 GLU A O 1
ATOM 2059 N N . ASP A 1 249 ? -16.767 89.487 0.630 1.00 74.00 249 ASP A N 1
ATOM 2060 C CA . ASP A 1 249 ? -17.760 90.451 0.158 1.00 74.00 249 ASP A CA 1
ATOM 2061 C C . ASP A 1 249 ? -18.413 91.215 1.316 1.00 74.00 249 ASP A C 1
ATOM 2063 O O . ASP A 1 249 ? -18.610 92.434 1.232 1.00 74.00 249 ASP A O 1
ATOM 2067 N N . ARG A 1 250 ? -18.674 90.553 2.450 1.00 73.06 250 ARG A N 1
ATOM 2068 C CA . ARG A 1 250 ? -19.162 91.216 3.668 1.00 73.06 250 ARG A CA 1
ATOM 2069 C C . ARG A 1 250 ? -18.143 92.221 4.210 1.00 73.06 250 ARG A C 1
ATOM 2071 O O . ARG A 1 250 ? -18.523 93.344 4.555 1.00 73.06 250 ARG A O 1
ATOM 2078 N N . LYS A 1 251 ? -16.852 91.866 4.245 1.00 75.38 251 LYS A N 1
ATOM 2079 C CA . LYS A 1 251 ? -15.764 92.773 4.662 1.00 75.38 251 LYS A CA 1
ATOM 2080 C C . LYS A 1 251 ? -15.602 93.948 3.694 1.00 75.38 251 LYS A C 1
ATOM 2082 O O . LYS A 1 251 ? -15.427 95.084 4.139 1.00 75.38 251 LYS A O 1
ATOM 2087 N N . ARG A 1 252 ? -15.731 93.722 2.382 1.00 70.50 252 ARG A N 1
ATOM 2088 C CA . ARG A 1 252 ? -15.726 94.793 1.368 1.00 70.50 252 ARG A CA 1
ATOM 2089 C C . ARG A 1 252 ? -16.881 95.770 1.584 1.00 70.50 252 ARG A C 1
ATOM 2091 O O . ARG A 1 252 ? -16.639 96.977 1.623 1.00 70.50 252 ARG A O 1
ATOM 2098 N N . ARG A 1 253 ? -18.098 95.268 1.828 1.00 68.19 253 ARG A N 1
ATOM 2099 C CA . ARG A 1 253 ? -19.279 96.099 2.129 1.00 68.19 253 ARG A CA 1
ATOM 2100 C C . ARG A 1 253 ? -19.099 96.933 3.404 1.00 68.19 253 ARG A C 1
ATOM 2102 O O . ARG A 1 253 ? -19.391 98.128 3.381 1.00 68.19 253 ARG A O 1
ATOM 2109 N N . GLN A 1 254 ? -18.551 96.355 4.477 1.00 64.06 254 GLN A N 1
ATOM 2110 C CA . GLN A 1 254 ? -18.256 97.085 5.722 1.00 64.06 254 GLN A CA 1
ATOM 2111 C C . GLN A 1 254 ? -17.178 98.169 5.543 1.00 64.06 254 GLN A C 1
ATOM 2113 O O . GLN A 1 254 ? -17.299 99.275 6.075 1.00 64.06 254 GLN A O 1
ATOM 2118 N N . ASN A 1 255 ? -16.143 97.900 4.746 1.00 61.69 255 ASN A N 1
ATOM 2119 C CA . ASN A 1 255 ? -15.107 98.893 4.457 1.00 61.69 255 ASN A CA 1
ATOM 2120 C C . ASN A 1 255 ? -15.630 100.052 3.594 1.00 61.69 255 ASN A C 1
ATOM 2122 O O . ASN A 1 255 ? -15.206 101.197 3.783 1.00 61.69 255 ASN A O 1
ATOM 2126 N N . THR A 1 256 ? -16.573 99.799 2.680 1.00 61.62 256 THR A N 1
ATOM 2127 C CA . THR A 1 256 ? -17.231 100.874 1.922 1.00 61.62 256 THR A CA 1
ATOM 2128 C C . THR A 1 256 ? -18.134 101.744 2.797 1.00 61.62 256 THR A C 1
ATOM 2130 O O . THR A 1 256 ? -18.071 102.965 2.667 1.00 61.62 256 THR A O 1
ATOM 2133 N N . THR A 1 257 ? -18.889 101.168 3.743 1.00 58.94 257 THR A N 1
ATOM 2134 C CA . THR A 1 257 ? -19.722 101.943 4.684 1.00 58.94 257 THR A CA 1
ATOM 2135 C C . THR A 1 257 ? -18.891 102.758 5.675 1.00 58.94 257 THR A C 1
ATOM 2137 O O . THR A 1 257 ? -19.233 103.903 5.963 1.00 58.94 257 THR A O 1
ATOM 2140 N N . MET A 1 258 ? -17.747 102.252 6.150 1.00 58.16 258 MET A N 1
ATOM 2141 C CA . MET A 1 258 ? -16.854 103.057 6.999 1.00 58.16 258 MET A CA 1
ATOM 2142 C C . MET A 1 258 ? -16.227 104.247 6.254 1.00 58.16 258 MET A C 1
ATOM 2144 O O . MET A 1 258 ? -16.037 105.313 6.848 1.00 58.16 258 MET A O 1
ATOM 2148 N N . LYS A 1 259 ? -15.930 104.108 4.952 1.00 58.28 259 LYS A N 1
ATOM 2149 C CA . LYS A 1 259 ? -15.424 105.221 4.130 1.00 58.28 259 LYS A CA 1
ATOM 2150 C C . LYS A 1 259 ? -16.484 106.306 3.904 1.00 58.28 259 LYS A C 1
ATOM 2152 O O . LYS A 1 259 ? -16.134 107.485 3.936 1.00 58.28 259 LYS A O 1
ATOM 2157 N N . THR A 1 260 ? -17.761 105.954 3.744 1.00 57.50 260 THR A N 1
ATOM 2158 C CA . THR A 1 260 ? -18.852 106.943 3.655 1.00 57.50 260 THR A CA 1
ATOM 2159 C C . THR A 1 260 ? -19.131 107.630 4.993 1.00 57.50 260 THR A C 1
ATOM 2161 O O . THR A 1 260 ? -19.271 108.850 5.006 1.00 57.50 260 THR A O 1
ATOM 2164 N N . VAL A 1 261 ? -19.103 106.908 6.122 1.00 56.84 261 VAL A N 1
ATOM 2165 C CA . VAL A 1 261 ? -19.324 107.486 7.468 1.00 56.84 261 VAL A CA 1
ATOM 2166 C C . VAL A 1 261 ? -18.210 108.457 7.892 1.00 56.84 261 VAL A C 1
ATOM 2168 O O . VAL A 1 261 ? -18.478 109.487 8.516 1.00 56.84 261 VAL A O 1
ATOM 2171 N N . LYS A 1 262 ? -16.947 108.191 7.524 1.00 55.59 262 LYS A N 1
ATOM 2172 C CA . LYS A 1 262 ? -15.847 109.145 7.772 1.00 55.59 262 LYS A CA 1
ATOM 2173 C C . LYS A 1 262 ? -15.977 110.424 6.937 1.00 55.59 262 LYS A C 1
ATOM 2175 O O . LYS A 1 262 ? -15.587 111.489 7.411 1.00 55.59 262 LYS A O 1
ATOM 2180 N N . LYS A 1 263 ? -16.561 110.343 5.736 1.00 55.25 263 LYS A N 1
ATOM 2181 C CA . LYS A 1 263 ? -16.792 111.512 4.872 1.00 55.25 263 LYS A CA 1
ATOM 2182 C C . LYS A 1 263 ? -17.921 112.408 5.403 1.00 55.25 263 LYS A C 1
ATOM 2184 O O . LYS A 1 263 ? -17.842 113.621 5.249 1.00 55.25 263 LYS A O 1
ATOM 2189 N N . THR A 1 264 ? -18.925 111.843 6.078 1.00 54.78 264 THR A N 1
ATOM 2190 C CA . THR A 1 264 ? -20.018 112.612 6.701 1.00 54.78 264 THR A CA 1
ATOM 2191 C C . THR A 1 264 ? -19.635 113.250 8.036 1.00 54.78 264 THR A C 1
ATOM 2193 O O . THR A 1 264 ? -20.017 114.393 8.264 1.00 54.78 264 THR A O 1
ATOM 2196 N N . ARG A 1 265 ? -18.825 112.599 8.887 1.00 55.00 265 ARG A N 1
ATOM 2197 C CA . ARG A 1 265 ? -18.383 113.201 10.168 1.00 55.00 265 ARG A CA 1
ATOM 2198 C C . ARG A 1 265 ? -17.458 114.413 10.014 1.00 55.00 265 ARG A C 1
ATOM 2200 O O . ARG A 1 265 ? -17.458 115.274 10.885 1.00 55.00 265 ARG A O 1
ATOM 2207 N N . PHE A 1 266 ? -16.711 114.521 8.914 1.00 53.84 266 PHE A N 1
ATOM 2208 C CA . PHE A 1 266 ? -15.884 115.706 8.649 1.00 53.84 266 PHE A CA 1
ATOM 2209 C C . PHE A 1 266 ? -16.704 116.954 8.277 1.00 53.84 266 PHE A C 1
ATOM 2211 O O . PHE A 1 266 ? -16.209 118.069 8.417 1.00 53.84 266 PHE A O 1
ATOM 2218 N N . ASN A 1 267 ? -17.957 116.791 7.838 1.00 52.78 267 ASN A N 1
ATOM 2219 C CA . ASN A 1 267 ? -18.791 117.912 7.399 1.00 52.78 267 ASN A CA 1
ATOM 2220 C C . ASN A 1 267 ? -19.662 118.519 8.507 1.00 52.78 267 ASN A C 1
ATOM 2222 O O . ASN A 1 267 ? -20.082 119.661 8.361 1.00 52.78 267 ASN A O 1
ATOM 2226 N N . THR A 1 268 ? -19.910 117.818 9.615 1.00 51.53 268 THR A N 1
ATOM 2227 C CA . THR A 1 268 ? -20.824 118.285 10.677 1.00 51.53 268 THR A CA 1
ATOM 2228 C C . THR A 1 268 ? -20.154 118.946 11.874 1.00 51.53 268 THR A C 1
ATOM 2230 O O . THR A 1 268 ? -20.848 119.580 12.656 1.00 51.53 268 THR A O 1
ATOM 2233 N N . VAL A 1 269 ? -18.822 118.922 11.993 1.00 50.91 269 VAL A N 1
ATOM 2234 C CA . VAL A 1 269 ? -18.133 119.773 12.990 1.00 50.91 269 VAL A CA 1
ATOM 2235 C C . VAL A 1 269 ? -18.184 121.263 12.582 1.00 50.91 269 VAL A C 1
ATOM 2237 O O . VAL A 1 269 ? -17.874 122.139 13.375 1.00 50.91 269 VAL A O 1
ATOM 2240 N N . LYS A 1 270 ? -18.654 121.578 11.363 1.00 51.81 270 LYS A N 1
ATOM 2241 C CA . LYS A 1 270 ? -18.876 122.944 10.849 1.00 51.81 270 LYS A CA 1
ATOM 2242 C C . LYS A 1 270 ? -20.112 123.675 11.410 1.00 51.81 270 LYS A C 1
ATOM 2244 O O . LYS A 1 270 ? -20.456 124.727 10.879 1.00 51.81 270 LYS A O 1
ATOM 2249 N N . GLN A 1 271 ? -20.796 123.159 12.429 1.00 45.03 271 GLN A N 1
ATOM 2250 C CA . GLN A 1 271 ? -21.934 123.853 13.045 1.00 45.03 271 GLN A CA 1
ATOM 2251 C C . GLN A 1 271 ? -21.897 123.751 14.571 1.00 45.03 271 GLN A C 1
ATOM 2253 O O . GLN A 1 271 ? -22.670 123.010 15.168 1.00 45.03 271 GLN A O 1
ATOM 2258 N N . THR A 1 272 ? -21.000 124.522 15.177 1.00 41.53 272 THR A N 1
ATOM 2259 C CA . THR A 1 272 ? -21.183 125.173 16.485 1.00 41.53 272 THR A CA 1
ATOM 2260 C C . THR A 1 272 ? -20.371 126.450 16.480 1.00 41.53 272 THR A C 1
ATOM 2262 O O . THR A 1 272 ? -19.215 126.372 16.004 1.00 41.53 272 THR A O 1
#

Organism: Euplotes crassus (NCBI:txid5936)

Radius of gyration: 50.48 Å; chains: 1; bounding box: 46×192×47 Å

Sequence (272 aa):
QITNTPNQINTFGIGSYIKIVFTRQPSKTIKNPGGQVGLSLLRVWGQPLGYNKGLTNEAHPLQGQTETVDKVLIEMGIPLNNIKWTNEDPENYSYAPVDEDTRVTLIDMEKLKDKAHQTEDYEMLHQLTRDLKIVYDLGNEILNLKRDLEFASAKEDFNKAIEIRNRLKQLEQERDRYDALYETSRYEDMIVMARPTSAQRRLAKKLEDEERARLEALRRQKEREAEEERLRRLREEEEKERLRKEEEDRKRRQNTTMKTVKKTRFNTVKQT

pLDDT: mean 72.08, std 17.89, range [36.22, 94.81]

InterPro domains:
  IPR001943 UVR domain [PF02151] (140-174)
  IPR052607 Centrosomal protein 104 kDa-like [PTHR13371] (14-256)

Foldseek 3Di:
DDDQDWDWDADDDPDRTDTDHDPDQADQDPVRNPSDDDDPDDDDDDDPDPPDDDDDDPPDPDDDPPVVVVLVCVVVPPPPVPPPPDPPPLPALCRQQFDPVLSQLLVLLSVVLVVCVVVVVVVSNVVSSVVSVVSSVLRNLLNVLVVVLVVCVVVVVVVVNVVSVVVNVVSVVVNLVSCVVSVGPVVVVVVVVVPQPPVRVVVVVVVVVVVVVVVVVVVVVVVVVVVVVVVVVVVVVVVVVVVVVVVVVVVVVVVVVVVVVVVVVVPPVPPD

Secondary structure (DSSP, 8-state):
----SPPEE--SSS-S-EE---SSPPPPBTTBTT-----S----------SS-----------S-SHHHHHHHHHTT--GGGS---TT-TT-GGG-SS-HHHHHHHHHHHHHHHHHHHTT-HHHHHHHHHHHHHHHHHHHHHHHHHHHHHHHHHTT-HHHHHHHHHHHHHHHHHHHHHHHHHT-HHHHHHHHHHSPPHHHHHHHHHHHHHHHHHHHHHHHHHHHHHHHHHHHHHHHHHHHHHHHHHHHHHHHHHHHHHHHHHHHHHHHTT--